Protein AF-0000000065775241 (afdb_homodimer)

Sequence (382 aa):
MEAKKIYAQALTDEAFAPFGSVVQQKDDVKMVSANGGTAKKYLKVSESIQNYEKSSSASTRKGVWNFFSTHPSVHPANDEHAAFQISVLERHPFTTQTFIPMCRSSDEQAYLIAVAPNAPDGMPDWNQTQAFVAKGAQGVTYSAGVWHAPMVTIGKETMLAAFNYENGVAEDDCQVQSTESPIEVFIKISTMEAKKIYAQALTDEAFAPFGSVVQQKDDVKMVSANGGTAKKYLKVSESIQNYEKSSSASTRKGVWNFFSTHPSVHPANDEHAAFQISVLERHPFTTQTFIPMCRSSDEQAYLIAVAPNAPDGMPDWNQTQAFVAKGAQGVTYSAGVWHAPMVTIGKETMLAAFNYENGVAEDDCQVQSTESPIEVFIKIST

InterPro domains:
  IPR007247 Ureidoglycolate lyase [PF04115] (4-185)
  IPR007247 Ureidoglycolate lyase [PTHR21221] (3-187)
  IPR011051 RmlC-like cupin domain superfamily [SSF51182] (5-189)
  IPR024060 Ureidoglycolate lyase domain superfamily [G3DSA:2.60.120.480] (3-189)
  IPR047233 Ureidoglycolate amidohydrolase, cupin domain [cd20298] (64-158)

Radius of gyration: 21.29 Å; Cα contacts (8 Å, |Δi|>4): 1080; chains: 2; bounding box: 50×75×40 Å

GO terms:
  GO:0005634 nucleus (C, HDA)
  GO:0005829 cytosol (C, HDA)

pLDDT: mean 90.74, std 10.19, range [41.16, 98.69]

Structure (mmCIF, N/CA/C/O backbone):
data_AF-0000000065775241-model_v1
#
loop_
_entity.id
_entity.type
_entity.pdbx_description
1 polymer 'Ureidoglycolate lyase'
#
loop_
_atom_site.group_PDB
_atom_site.id
_atom_site.type_symbol
_atom_site.label_atom_id
_atom_site.label_alt_id
_atom_site.label_comp_id
_atom_site.label_asym_id
_atom_site.label_entity_id
_atom_site.label_seq_id
_atom_site.pdbx_PDB_ins_code
_atom_site.Cartn_x
_atom_site.Cartn_y
_atom_site.Cartn_z
_atom_site.occupancy
_atom_site.B_iso_or_equiv
_atom_site.auth_seq_id
_atom_site.auth_comp_id
_atom_site.auth_asym_id
_atom_site.auth_atom_id
_atom_site.pdbx_PDB_model_num
ATOM 1 N N . MET A 1 1 ? 5.539 -38.781 -13.164 1 50.94 1 MET A N 1
ATOM 2 C CA . MET A 1 1 ? 5.098 -37.719 -14.062 1 50.94 1 MET A CA 1
ATOM 3 C C . MET A 1 1 ? 5.965 -36.469 -13.891 1 50.94 1 MET A C 1
ATOM 5 O O . MET A 1 1 ? 6.395 -36.156 -12.773 1 50.94 1 MET A O 1
ATOM 9 N N . GLU A 1 2 ? 6.629 -36.062 -14.914 1 64.25 2 GLU A N 1
ATOM 10 C CA . GLU A 1 2 ? 7.594 -34.969 -14.812 1 64.25 2 GLU A CA 1
ATOM 11 C C . GLU A 1 2 ? 6.934 -33.688 -14.273 1 64.25 2 GLU A C 1
ATOM 13 O O . GLU A 1 2 ? 5.793 -33.406 -14.617 1 64.25 2 GLU A O 1
ATOM 18 N N . ALA A 1 3 ? 7.523 -33.156 -13.234 1 75.62 3 ALA A N 1
ATOM 19 C CA . ALA A 1 3 ? 7.008 -31.922 -12.672 1 75.62 3 ALA A CA 1
ATOM 20 C C . ALA A 1 3 ? 6.832 -30.859 -13.75 1 75.62 3 ALA A C 1
ATOM 22 O O . ALA A 1 3 ? 7.652 -30.75 -14.664 1 75.62 3 ALA A O 1
ATOM 23 N N . LYS A 1 4 ? 5.703 -30.328 -13.789 1 89.38 4 LYS A N 1
ATOM 24 C CA . LYS A 1 4 ? 5.469 -29.203 -14.703 1 89.38 4 LYS A CA 1
ATOM 25 C C . LYS A 1 4 ? 6.414 -28.047 -14.414 1 89.38 4 LYS A C 1
ATOM 27 O O . LYS A 1 4 ? 6.66 -27.719 -13.25 1 89.38 4 LYS A O 1
ATOM 32 N N . LYS A 1 5 ? 7.027 -27.531 -15.516 1 91.56 5 LYS A N 1
ATOM 33 C CA . LYS A 1 5 ? 7.961 -26.422 -15.414 1 91.56 5 LYS A CA 1
ATOM 34 C C . LYS A 1 5 ? 7.383 -25.156 -16.062 1 91.56 5 LYS A C 1
ATOM 36 O O . LYS A 1 5 ? 6.801 -25.219 -17.141 1 91.56 5 LYS A O 1
ATOM 41 N N . ILE A 1 6 ? 7.5 -24.094 -15.297 1 92.06 6 ILE A N 1
ATOM 42 C CA . ILE A 1 6 ? 7.148 -22.812 -15.922 1 92.06 6 ILE A CA 1
ATOM 43 C C . ILE A 1 6 ? 8.266 -21.797 -15.695 1 92.06 6 ILE A C 1
ATOM 45 O O . ILE A 1 6 ? 9.016 -21.906 -14.719 1 92.06 6 ILE A O 1
ATOM 49 N N . TYR A 1 7 ? 8.383 -20.891 -16.672 1 91.62 7 TYR A N 1
ATOM 50 C CA . TYR A 1 7 ? 9.359 -19.812 -16.578 1 91.62 7 TYR A CA 1
ATOM 51 C C . TYR A 1 7 ? 8.68 -18.484 -16.266 1 91.62 7 TYR A C 1
ATOM 53 O O . TYR A 1 7 ? 7.719 -18.094 -16.938 1 91.62 7 TYR A O 1
ATOM 61 N N . ALA A 1 8 ? 9.203 -17.891 -15.219 1 93.31 8 ALA A N 1
ATOM 62 C CA . ALA A 1 8 ? 8.641 -16.609 -14.828 1 93.31 8 ALA A CA 1
ATOM 63 C C . ALA A 1 8 ? 8.891 -15.547 -15.898 1 93.31 8 ALA A C 1
ATOM 65 O O . ALA A 1 8 ? 9.969 -15.516 -16.5 1 93.31 8 ALA A O 1
ATOM 66 N N . GLN A 1 9 ? 7.91 -14.727 -16.125 1 94.56 9 GLN A N 1
ATOM 67 C CA . GLN A 1 9 ? 8.039 -13.617 -17.047 1 94.56 9 GLN A CA 1
ATOM 68 C C . GLN A 1 9 ? 8.094 -12.281 -16.312 1 94.56 9 GLN A C 1
ATOM 70 O O . GLN A 1 9 ? 7.82 -12.219 -15.109 1 94.56 9 GLN A O 1
ATOM 75 N N . ALA A 1 10 ? 8.523 -11.219 -17.062 1 96 10 ALA A N 1
ATOM 76 C CA . ALA A 1 10 ? 8.484 -9.883 -16.484 1 96 10 ALA A CA 1
ATOM 77 C C . ALA A 1 10 ? 7.055 -9.461 -16.156 1 96 10 ALA A C 1
ATOM 79 O O . ALA A 1 10 ? 6.137 -9.727 -16.938 1 96 10 ALA A O 1
ATOM 80 N N . LEU A 1 11 ? 6.891 -8.812 -15.062 1 96.94 11 LEU A N 1
ATOM 81 C CA . LEU A 1 11 ? 5.582 -8.273 -14.711 1 96.94 11 LEU A CA 1
ATOM 82 C C . LEU A 1 11 ? 5.285 -7.012 -15.508 1 96.94 11 LEU A C 1
ATOM 84 O O . LEU A 1 11 ? 5.992 -6.012 -15.383 1 96.94 11 LEU A O 1
ATOM 88 N N . THR A 1 12 ? 4.305 -7.074 -16.359 1 97.19 12 THR A N 1
ATOM 89 C CA . THR A 1 12 ? 3.826 -5.914 -17.094 1 97.19 12 THR A CA 1
ATOM 90 C C . THR A 1 12 ? 2.312 -5.773 -16.969 1 97.19 12 THR A C 1
ATOM 92 O O . THR A 1 12 ? 1.619 -6.746 -16.656 1 97.19 12 THR A O 1
ATOM 95 N N . ASP A 1 13 ? 1.861 -4.562 -17.203 1 96.94 13 ASP A N 1
ATOM 96 C CA . ASP A 1 13 ? 0.42 -4.328 -17.172 1 96.94 13 ASP A CA 1
ATOM 97 C C . ASP A 1 13 ? -0.315 -5.254 -18.141 1 96.94 13 ASP A C 1
ATOM 99 O O . ASP A 1 13 ? -1.327 -5.859 -17.781 1 96.94 13 ASP A O 1
ATOM 103 N N . GLU A 1 14 ? 0.199 -5.375 -19.312 1 96.62 14 GLU A N 1
ATOM 104 C CA . GLU A 1 14 ? -0.458 -6.148 -20.359 1 96.62 14 GLU A CA 1
ATOM 105 C C . GLU A 1 14 ? -0.484 -7.633 -20.016 1 96.62 14 GLU A C 1
ATOM 107 O O . GLU A 1 14 ? -1.524 -8.281 -20.125 1 96.62 14 GLU A O 1
ATOM 112 N N . ALA A 1 15 ? 0.634 -8.156 -19.609 1 96.81 15 ALA A N 1
ATOM 113 C CA . ALA A 1 15 ? 0.749 -9.586 -19.359 1 96.81 15 ALA A CA 1
ATOM 114 C C . ALA A 1 15 ? -0.078 -9.992 -18.141 1 96.81 15 ALA A C 1
ATOM 116 O O . ALA A 1 15 ? -0.595 -11.109 -18.078 1 96.81 15 ALA A O 1
ATOM 117 N N . PHE A 1 16 ? -0.283 -9.086 -17.203 1 97.94 16 PHE A N 1
ATOM 118 C CA . PHE A 1 16 ? -0.908 -9.438 -15.93 1 97.94 16 PHE A CA 1
ATOM 119 C C . PHE A 1 16 ? -2.387 -9.062 -15.938 1 97.94 16 PHE A C 1
ATOM 121 O O . PHE A 1 16 ? -3.123 -9.422 -15.016 1 97.94 16 PHE A O 1
ATOM 128 N N . ALA A 1 17 ? -2.891 -8.445 -16.922 1 96.62 17 ALA A N 1
ATOM 129 C CA . ALA A 1 17 ? -4.234 -7.883 -17.031 1 96.62 17 ALA A CA 1
ATOM 130 C C . ALA A 1 17 ? -5.297 -8.945 -16.766 1 96.62 17 ALA A C 1
ATOM 132 O O . ALA A 1 17 ? -6.32 -8.664 -16.141 1 96.62 17 ALA A O 1
ATOM 133 N N . PRO A 1 18 ? -5.121 -10.195 -17.203 1 96.56 18 PRO A N 1
ATOM 134 C CA . PRO A 1 18 ? -6.156 -11.195 -16.953 1 96.56 18 PRO A CA 1
ATOM 135 C C . PRO A 1 18 ? -6.297 -11.547 -15.477 1 96.56 18 PRO A C 1
ATOM 137 O O . PRO A 1 18 ? -7.301 -12.133 -15.062 1 96.56 18 PRO A O 1
ATOM 140 N N . PHE A 1 19 ? -5.32 -11.203 -14.688 1 98.06 19 PHE A N 1
ATOM 141 C CA . PHE A 1 19 ? -5.273 -11.68 -13.312 1 98.06 19 PHE A CA 1
ATOM 142 C C . PHE A 1 19 ? -5.43 -10.531 -12.328 1 98.06 19 PHE A C 1
ATOM 144 O O . PHE A 1 19 ? -5.691 -10.75 -11.148 1 98.06 19 PHE A O 1
ATOM 151 N N . GLY A 1 20 ? -5.258 -9.352 -12.797 1 97.5 20 GLY A N 1
ATOM 152 C CA . GLY A 1 20 ? -5.273 -8.172 -11.938 1 97.5 20 GLY A CA 1
ATOM 153 C C . GLY A 1 20 ? -4.602 -6.969 -12.57 1 97.5 20 GLY A C 1
ATOM 154 O O . GLY A 1 20 ? -4.676 -6.777 -13.781 1 97.5 20 GLY A O 1
ATOM 155 N N . SER A 1 21 ? -4.09 -6.125 -11.742 1 97.69 21 SER A N 1
ATOM 156 C CA . SER A 1 21 ? -3.428 -4.906 -12.188 1 97.69 21 SER A CA 1
ATOM 157 C C . SER A 1 21 ? -2.127 -4.672 -11.43 1 97.69 21 SER A C 1
ATOM 159 O O . SER A 1 21 ? -1.907 -5.258 -10.367 1 97.69 21 SER A O 1
ATOM 161 N N . VAL A 1 22 ? -1.289 -3.9 -12.078 1 98.38 22 VAL A N 1
ATOM 162 C CA . VAL A 1 22 ? -0.005 -3.551 -11.484 1 98.38 22 VAL A CA 1
ATOM 163 C C . VAL A 1 22 ? -0.064 -2.129 -10.922 1 98.38 22 VAL A C 1
ATOM 165 O O . VAL A 1 22 ? -0.581 -1.221 -11.578 1 98.38 22 VAL A O 1
ATOM 168 N N . VAL A 1 23 ? 0.349 -1.951 -9.672 1 98.12 23 VAL A N 1
ATOM 169 C CA . VAL A 1 23 ? 0.447 -0.632 -9.055 1 98.12 23 VAL A CA 1
ATOM 170 C C . VAL A 1 23 ? 1.815 -0.023 -9.352 1 98.12 23 VAL A C 1
ATOM 172 O O . VAL A 1 23 ? 2.783 -0.273 -8.633 1 98.12 23 VAL A O 1
ATOM 175 N N . GLN A 1 24 ? 1.855 0.777 -10.344 1 97.88 24 GLN A N 1
ATOM 176 C CA . GLN A 1 24 ? 3.084 1.392 -10.836 1 97.88 24 GLN A CA 1
ATOM 177 C C . GLN A 1 24 ? 2.781 2.598 -11.719 1 97.88 24 GLN A C 1
ATOM 179 O O . GLN A 1 24 ? 1.616 2.906 -11.977 1 97.88 24 GLN A O 1
ATOM 184 N N . GLN A 1 25 ? 3.877 3.283 -12.031 1 95.38 25 GLN A N 1
ATOM 185 C CA . GLN A 1 25 ? 3.74 4.293 -13.07 1 95.38 25 GLN A CA 1
ATOM 186 C C . GLN A 1 25 ? 3.184 3.688 -14.359 1 95.38 25 GLN A C 1
ATOM 188 O O . GLN A 1 25 ? 3.592 2.598 -14.766 1 95.38 25 GLN A O 1
ATOM 193 N N . LYS A 1 26 ? 2.168 4.383 -14.906 1 93.88 26 LYS A N 1
ATOM 194 C CA . LYS A 1 26 ? 1.538 3.895 -16.125 1 93.88 26 LYS A CA 1
ATOM 195 C C . LYS A 1 26 ? 1.436 5 -17.172 1 93.88 26 LYS A C 1
ATOM 197 O O . LYS A 1 26 ? 1.149 6.152 -16.844 1 93.88 26 LYS A O 1
ATOM 202 N N . ASP A 1 27 ? 1.574 4.586 -18.406 1 90.19 27 ASP A N 1
ATOM 203 C CA . ASP A 1 27 ? 1.526 5.559 -19.484 1 90.19 27 ASP A CA 1
ATOM 204 C C . ASP A 1 27 ? 0.092 5.777 -19.969 1 90.19 27 ASP A C 1
ATOM 206 O O . ASP A 1 27 ? -0.204 6.781 -20.625 1 90.19 27 ASP A O 1
ATOM 210 N N . ASP A 1 28 ? -0.783 4.922 -19.609 1 90.75 28 ASP A N 1
ATOM 211 C CA . ASP A 1 28 ? -2.127 4.969 -20.188 1 90.75 28 ASP A CA 1
ATOM 212 C C . ASP A 1 28 ? -3.127 5.547 -19.188 1 90.75 28 ASP A C 1
ATOM 214 O O . ASP A 1 28 ? -4.34 5.43 -19.375 1 90.75 28 ASP A O 1
ATOM 218 N N . VAL A 1 29 ? -2.625 6.047 -18.125 1 92.31 29 VAL A N 1
ATOM 219 C CA . VAL A 1 29 ? -3.514 6.676 -17.156 1 92.31 29 VAL A CA 1
ATOM 220 C C . VAL A 1 29 ? -3.262 8.18 -17.125 1 92.31 29 VAL A C 1
ATOM 222 O O . VAL A 1 29 ? -2.254 8.664 -17.641 1 92.31 29 VAL A O 1
ATOM 225 N N . LYS A 1 30 ? -4.266 8.953 -16.562 1 93.25 30 LYS A N 1
ATOM 226 C CA . LYS A 1 30 ? -4.059 10.383 -16.359 1 93.25 30 LYS A CA 1
ATOM 227 C C . LYS A 1 30 ? -2.939 10.641 -15.352 1 93.25 30 LYS A C 1
ATOM 229 O O . LYS A 1 30 ? -2.879 9.992 -14.305 1 93.25 30 LYS A O 1
ATOM 234 N N . MET A 1 31 ? -1.975 11.43 -15.719 1 94.25 31 MET A N 1
ATOM 235 C CA . MET A 1 31 ? -0.892 11.883 -14.852 1 94.25 31 MET A CA 1
ATOM 236 C C . MET A 1 31 ? -1.017 13.375 -14.562 1 94.25 31 MET A C 1
ATOM 238 O O . MET A 1 31 ? -1.264 14.172 -15.469 1 94.25 31 MET A O 1
ATOM 242 N N . VAL A 1 32 ? -0.948 13.789 -13.289 1 93.06 32 VAL A N 1
ATOM 243 C CA . VAL A 1 32 ? -0.999 15.195 -12.914 1 93.06 32 VAL A CA 1
ATOM 244 C C . VAL A 1 32 ? 0.24 15.555 -12.094 1 93.06 32 VAL A C 1
ATOM 246 O O . VAL A 1 32 ? 0.707 14.758 -11.281 1 93.06 32 VAL A O 1
ATOM 249 N N . SER A 1 33 ? 0.688 16.75 -12.359 1 93 33 SER A N 1
ATOM 250 C CA . SER A 1 33 ? 1.766 17.266 -11.516 1 93 33 SER A CA 1
ATOM 251 C C . SER A 1 33 ? 1.262 17.594 -10.117 1 93 33 SER A C 1
ATOM 253 O O . SER A 1 33 ? 0.176 18.156 -9.961 1 93 33 SER A O 1
ATOM 255 N N . ALA A 1 34 ? 2.035 17.172 -9.086 1 88.25 34 ALA A N 1
ATOM 256 C CA . ALA A 1 34 ? 1.648 17.406 -7.695 1 88.25 34 ALA A CA 1
ATOM 257 C C . ALA A 1 34 ? 2.812 17.984 -6.891 1 88.25 34 ALA A C 1
ATOM 259 O O . ALA A 1 34 ? 3.949 18.016 -7.367 1 88.25 34 ALA A O 1
ATOM 260 N N . ASN A 1 35 ? 2.475 18.453 -5.695 1 85.5 35 ASN A N 1
ATOM 261 C CA . ASN A 1 35 ? 3.455 18.906 -4.719 1 85.5 35 ASN A CA 1
ATOM 262 C C . ASN A 1 35 ? 4.359 19.984 -5.297 1 85.5 35 ASN A C 1
ATOM 264 O O . ASN A 1 35 ? 5.586 19.891 -5.219 1 85.5 35 ASN A O 1
ATOM 268 N N . GLY A 1 36 ? 3.756 20.984 -5.82 1 80.81 36 GLY A N 1
ATOM 269 C CA . GLY A 1 36 ? 4.523 22.109 -6.363 1 80.81 36 GLY A CA 1
ATOM 270 C C . GLY A 1 36 ? 5.461 21.688 -7.48 1 80.81 36 GLY A C 1
ATOM 271 O O . GLY A 1 36 ? 6.543 22.266 -7.633 1 80.81 36 GLY A O 1
ATOM 272 N N . GLY A 1 37 ? 5.168 20.594 -8.133 1 86.12 37 GLY A N 1
ATOM 273 C CA . GLY A 1 37 ? 5.961 20.172 -9.273 1 86.12 37 GLY A CA 1
ATOM 274 C C . GLY A 1 37 ? 6.984 19.109 -8.922 1 86.12 37 GLY A C 1
ATOM 275 O O . GLY A 1 37 ? 7.684 18.594 -9.797 1 86.12 37 GLY A O 1
ATOM 276 N N . THR A 1 38 ? 7.078 18.719 -7.668 1 87.88 38 THR A N 1
ATOM 277 C CA . THR A 1 38 ? 8.109 17.766 -7.281 1 87.88 38 THR A CA 1
ATOM 278 C C . THR A 1 38 ? 7.57 16.328 -7.348 1 87.88 38 THR A C 1
ATOM 280 O O . THR A 1 38 ? 8.305 15.375 -7.098 1 87.88 38 THR A O 1
ATOM 283 N N . ALA A 1 39 ? 6.359 16.203 -7.719 1 91.44 39 ALA A N 1
ATOM 284 C CA . ALA A 1 39 ? 5.805 14.859 -7.801 1 91.44 39 ALA A CA 1
ATOM 285 C C . ALA A 1 39 ? 4.891 14.719 -9.016 1 91.44 39 ALA A C 1
ATOM 287 O O . ALA A 1 39 ? 4.23 15.672 -9.422 1 91.44 39 ALA A O 1
ATOM 288 N N . LYS A 1 40 ? 4.984 13.555 -9.664 1 94.31 40 LYS A N 1
ATOM 289 C CA . LYS A 1 40 ? 3.996 13.109 -10.633 1 94.31 40 LYS A CA 1
ATOM 290 C C . LYS A 1 40 ? 3.027 12.102 -10.016 1 94.31 40 LYS A C 1
ATOM 292 O O . LYS A 1 40 ? 3.451 11.117 -9.406 1 94.31 40 LYS A O 1
ATOM 297 N N . LYS A 1 41 ? 1.78 12.492 -10.102 1 95.19 41 LYS A N 1
ATOM 298 C CA . LYS A 1 41 ? 0.728 11.617 -9.602 1 95.19 41 LYS A CA 1
ATOM 299 C C . LYS A 1 41 ? 0.019 10.898 -10.75 1 95.19 41 LYS A C 1
ATOM 301 O O . LYS A 1 41 ? -0.562 11.539 -11.625 1 95.19 41 LYS A O 1
ATOM 306 N N . TYR A 1 42 ? 0.095 9.578 -10.789 1 94.94 42 TYR A N 1
ATOM 307 C CA . TYR A 1 42 ? -0.647 8.742 -11.719 1 94.94 42 TYR A CA 1
ATOM 308 C C . TYR A 1 42 ? -1.955 8.266 -11.102 1 94.94 42 TYR A C 1
ATOM 310 O O . TYR A 1 42 ? -1.948 7.535 -10.102 1 94.94 42 TYR A O 1
ATOM 318 N N . LEU A 1 43 ? -3.029 8.711 -11.719 1 94.62 43 LEU A N 1
ATOM 319 C CA . LEU A 1 43 ? -4.336 8.539 -11.094 1 94.62 43 LEU A CA 1
ATOM 320 C C . LEU A 1 43 ? -4.895 7.148 -11.383 1 94.62 43 LEU A C 1
ATOM 322 O O . LEU A 1 43 ? -4.848 6.68 -12.523 1 94.62 43 LEU A O 1
ATOM 326 N N . LYS A 1 44 ? -5.473 6.535 -10.336 1 93.31 44 LYS A N 1
ATOM 327 C CA . LYS A 1 44 ? -6.27 5.316 -10.438 1 93.31 44 LYS A CA 1
ATOM 328 C C . LYS A 1 44 ? -5.527 4.238 -11.227 1 93.31 44 LYS A C 1
ATOM 330 O O . LYS A 1 44 ? -6.07 3.668 -12.172 1 93.31 44 LYS A O 1
ATOM 335 N N . VAL A 1 45 ? -4.305 3.928 -10.805 1 94.81 45 VAL A N 1
ATOM 336 C CA . VAL A 1 45 ? -3.484 2.939 -11.492 1 94.81 45 VAL A CA 1
ATOM 337 C C . VAL A 1 45 ? -4 1.535 -11.195 1 94.81 45 VAL A C 1
ATOM 339 O O . VAL A 1 45 ? -3.631 0.571 -11.867 1 94.81 45 VAL A O 1
ATOM 342 N N . SER A 1 46 ? -4.754 1.36 -10.203 1 93.62 46 SER A N 1
ATOM 343 C CA . SER A 1 46 ? -5.391 0.126 -9.75 1 93.62 46 SER A CA 1
ATOM 344 C C . SER A 1 46 ? -6.625 0.418 -8.906 1 93.62 46 SER A C 1
ATOM 346 O O . SER A 1 46 ? -6.812 1.545 -8.445 1 93.62 46 SER A O 1
ATOM 348 N N . GLU A 1 47 ? -7.543 -0.538 -8.781 1 91.25 47 GLU A N 1
ATOM 349 C CA . GLU A 1 47 ? -8.758 -0.39 -7.98 1 91.25 47 GLU A CA 1
ATOM 350 C C . GLU A 1 47 ? -8.891 -1.523 -6.969 1 91.25 47 GLU A C 1
ATOM 352 O O . GLU A 1 47 ? -8.375 -2.621 -7.184 1 91.25 47 GLU A O 1
ATOM 357 N N . SER A 1 48 ? -9.445 -1.21 -5.824 1 92.5 48 SER A N 1
ATOM 358 C CA . SER A 1 48 ? -9.836 -2.211 -4.836 1 92.5 48 SER A CA 1
ATOM 359 C C . SER A 1 48 ? -11.352 -2.424 -4.836 1 92.5 48 SER A C 1
ATOM 361 O O . SER A 1 48 ? -12.117 -1.466 -4.715 1 92.5 48 SER A O 1
ATOM 363 N N . ILE A 1 49 ? -11.742 -3.695 -4.945 1 84.94 49 ILE A N 1
ATOM 364 C CA . ILE A 1 49 ? -13.156 -4.039 -5.078 1 84.94 49 ILE A CA 1
ATOM 365 C C . ILE A 1 49 ? -13.516 -5.129 -4.07 1 84.94 49 ILE A C 1
ATOM 367 O O . ILE A 1 49 ? -12.68 -5.965 -3.727 1 84.94 49 ILE A O 1
ATOM 371 N N . GLN A 1 50 ? -14.711 -5.039 -3.498 1 84 50 GLN A N 1
ATOM 372 C CA . GLN A 1 50 ? -15.266 -6.145 -2.729 1 84 50 GLN A CA 1
ATOM 373 C C . GLN A 1 50 ? -16.688 -6.465 -3.176 1 84 50 GLN A C 1
ATOM 375 O O . GLN A 1 50 ? -17.438 -5.566 -3.564 1 84 50 GLN A O 1
ATOM 380 N N . ASN A 1 51 ? -16.938 -7.785 -3.221 1 84.31 51 ASN A N 1
ATOM 381 C CA . ASN A 1 51 ? -18.234 -8.297 -3.664 1 84.31 51 ASN A CA 1
ATOM 382 C C . ASN A 1 51 ? -18.891 -9.156 -2.59 1 84.31 51 ASN A C 1
ATOM 384 O O . ASN A 1 51 ? -19.516 -10.164 -2.898 1 84.31 51 ASN A O 1
ATOM 388 N N . TYR A 1 52 ? -18.719 -8.82 -1.356 1 85.25 52 TYR A N 1
ATOM 389 C CA . TYR A 1 52 ? -19.203 -9.656 -0.262 1 85.25 52 TYR A CA 1
ATOM 390 C C . TYR A 1 52 ? -20.719 -9.75 -0.273 1 85.25 52 TYR A C 1
ATOM 392 O O . TYR A 1 52 ? -21.297 -10.625 0.383 1 85.25 52 TYR A O 1
ATOM 400 N N . GLU A 1 53 ? -21.375 -8.766 -0.87 1 78.56 53 GLU A N 1
ATOM 401 C CA . GLU A 1 53 ? -22.828 -8.891 -1.023 1 78.56 53 GLU A CA 1
ATOM 402 C C . GLU A 1 53 ? -23.203 -10.195 -1.722 1 78.56 53 GLU A C 1
ATOM 404 O O . GLU A 1 53 ? -24.328 -10.672 -1.605 1 78.56 53 GLU A O 1
ATOM 409 N N . LYS A 1 54 ? -22.328 -10.766 -2.475 1 79.69 54 LYS A N 1
ATOM 410 C CA . LYS A 1 54 ? -22.562 -12.023 -3.178 1 79.69 54 LYS A CA 1
ATOM 411 C C . LYS A 1 54 ? -22.344 -13.219 -2.258 1 79.69 54 LYS A C 1
ATOM 413 O O . LYS A 1 54 ? -22.609 -14.359 -2.643 1 79.69 54 LYS A O 1
ATOM 418 N N . SER A 1 55 ? -21.75 -12.898 -1.097 1 78 55 SER A N 1
ATOM 419 C CA . SER A 1 55 ? -21.547 -13.969 -0.125 1 78 55 SER A CA 1
ATOM 420 C C . SER A 1 55 ? -22.844 -14.289 0.624 1 78 55 SER A C 1
ATOM 422 O O . SER A 1 55 ? -23.75 -13.461 0.678 1 78 55 SER A O 1
ATOM 424 N N . SER A 1 56 ? -22.984 -15.484 1.078 1 74.38 56 SER A N 1
ATOM 425 C CA . SER A 1 56 ? -24.156 -15.891 1.847 1 74.38 56 SER A CA 1
ATOM 426 C C . SER A 1 56 ? -24.094 -15.367 3.277 1 74.38 56 SER A C 1
ATOM 428 O O . SER A 1 56 ? -25.047 -15.508 4.039 1 74.38 56 SER A O 1
ATOM 430 N N . SER A 1 57 ? -22.984 -14.664 3.553 1 71.56 57 SER A N 1
ATOM 431 C CA . SER A 1 57 ? -22.766 -14.219 4.926 1 71.56 57 SER A CA 1
ATOM 432 C C . SER A 1 57 ? -23.062 -12.727 5.074 1 71.56 57 SER A C 1
ATOM 434 O O . SER A 1 57 ? -22.812 -11.945 4.156 1 71.56 57 SER A O 1
ATOM 436 N N . ALA A 1 58 ? -23.906 -12.359 6.016 1 61.62 58 ALA A N 1
ATOM 437 C CA . ALA A 1 58 ? -24.078 -10.953 6.363 1 61.62 58 ALA A CA 1
ATOM 438 C C . ALA A 1 58 ? -22.969 -10.469 7.289 1 61.62 58 ALA A C 1
ATOM 440 O O . ALA A 1 58 ? -22.781 -11.008 8.383 1 61.62 58 ALA A O 1
ATOM 441 N N . SER A 1 59 ? -21.984 -9.812 6.719 1 67 59 SER A N 1
ATOM 442 C CA . SER A 1 59 ? -20.953 -9.406 7.66 1 67 59 SER A CA 1
ATOM 443 C C . SER A 1 59 ? -20.359 -8.047 7.297 1 67 59 SER A C 1
ATOM 445 O O . SER A 1 59 ? -20.516 -7.586 6.164 1 67 59 SER A O 1
ATOM 447 N N . THR A 1 60 ? -20.062 -7.379 8.32 1 69.31 60 THR A N 1
ATOM 448 C CA . THR A 1 60 ? -19.328 -6.125 8.172 1 69.31 60 THR A CA 1
ATOM 449 C C . THR A 1 60 ? -18.078 -6.328 7.328 1 69.31 60 THR A C 1
ATOM 451 O O . THR A 1 60 ? -17.375 -7.332 7.48 1 69.31 60 THR A O 1
ATOM 454 N N . ARG A 1 61 ? -17.906 -5.5 6.324 1 82.44 61 ARG A N 1
ATOM 455 C CA . ARG A 1 61 ? -16.75 -5.516 5.422 1 82.44 61 ARG A CA 1
ATOM 456 C C . ARG A 1 61 ? -15.781 -4.391 5.758 1 82.44 61 ARG A C 1
ATOM 458 O O . ARG A 1 61 ? -16.172 -3.227 5.836 1 82.44 61 ARG A O 1
ATOM 465 N N . LYS A 1 62 ? -14.609 -4.832 6.168 1 88.75 62 LYS A N 1
ATOM 466 C CA . LYS A 1 62 ? -13.594 -3.85 6.551 1 88.75 62 LYS A CA 1
ATOM 467 C C . LYS A 1 62 ? -12.391 -3.908 5.621 1 88.75 62 LYS A C 1
ATOM 469 O O . LYS A 1 62 ? -11.953 -4.992 5.227 1 88.75 62 LYS A O 1
ATOM 474 N N . GLY A 1 63 ? -11.977 -2.729 5.098 1 94.12 63 GLY A N 1
ATOM 475 C CA . GLY A 1 63 ? -10.664 -2.658 4.473 1 94.12 63 GLY A CA 1
ATOM 476 C C . GLY A 1 63 ? -9.523 -2.779 5.461 1 94.12 63 GLY A C 1
ATOM 477 O O . GLY A 1 63 ? -9.445 -2.016 6.426 1 94.12 63 GLY A O 1
ATOM 478 N N . VAL A 1 64 ? -8.609 -3.723 5.215 1 94.25 64 VAL A N 1
ATOM 479 C CA . VAL A 1 64 ? -7.594 -4.047 6.203 1 94.25 64 VAL A CA 1
ATOM 480 C C . VAL A 1 64 ? -6.211 -4.016 5.551 1 94.25 64 VAL A C 1
ATOM 482 O O . VAL A 1 64 ? -6.043 -4.473 4.418 1 94.25 64 VAL A O 1
ATOM 485 N N . TRP A 1 65 ? -5.262 -3.471 6.367 1 97.12 65 TRP A N 1
ATOM 486 C CA . TRP A 1 65 ? -3.846 -3.562 6.023 1 97.12 65 TRP A CA 1
ATOM 487 C C . TRP A 1 65 ? -3.146 -4.617 6.871 1 97.12 65 TRP A C 1
ATOM 489 O O . TRP A 1 65 ? -3.207 -4.574 8.102 1 97.12 65 TRP A O 1
ATOM 499 N N . ASN A 1 66 ? -2.543 -5.535 6.285 1 96.69 66 ASN A N 1
ATOM 500 C CA . ASN A 1 66 ? -1.596 -6.457 6.902 1 96.69 66 ASN A CA 1
ATOM 501 C C . ASN A 1 66 ? -0.164 -6.168 6.461 1 96.69 66 ASN A C 1
ATOM 503 O O . ASN A 1 66 ? 0.055 -5.5 5.449 1 96.69 66 ASN A O 1
ATOM 507 N N . PHE A 1 67 ? 0.696 -6.582 7.277 1 97.31 67 PHE A N 1
ATOM 508 C CA . PHE A 1 67 ? 2.105 -6.316 7.008 1 97.31 67 PHE A CA 1
ATOM 509 C C . PHE A 1 67 ? 2.92 -7.602 7.07 1 97.31 67 PHE A C 1
ATOM 511 O O . PHE A 1 67 ? 2.785 -8.383 8.008 1 97.31 67 PHE A O 1
ATOM 518 N N . PHE A 1 68 ? 3.77 -7.852 6.051 1 96 68 PHE A N 1
ATOM 519 C CA . PHE A 1 68 ? 4.586 -9.055 5.973 1 96 68 PHE A CA 1
ATOM 520 C C . PHE A 1 68 ? 6.07 -8.711 6.074 1 96 68 PHE A C 1
ATOM 522 O O . PHE A 1 68 ? 6.562 -7.855 5.34 1 96 68 PHE A O 1
ATOM 529 N N . SER A 1 69 ? 6.738 -9.297 6.953 1 94.69 69 SER A N 1
ATOM 530 C CA . SER A 1 69 ? 8.195 -9.375 6.949 1 94.69 69 SER A CA 1
ATOM 531 C C . SER A 1 69 ? 8.68 -10.719 6.41 1 94.69 69 SER A C 1
ATOM 533 O O . SER A 1 69 ? 8.461 -11.758 7.035 1 94.69 69 SER A O 1
ATOM 535 N N . THR A 1 70 ? 9.352 -10.664 5.242 1 92.94 70 THR A N 1
ATOM 536 C CA . THR A 1 70 ? 9.602 -11.906 4.531 1 92.94 70 THR A CA 1
ATOM 537 C C . THR A 1 70 ? 11.102 -12.148 4.363 1 92.94 70 THR A C 1
ATOM 539 O O . THR A 1 70 ? 11.836 -11.242 3.969 1 92.94 70 THR A O 1
ATOM 542 N N . HIS A 1 71 ? 11.531 -13.289 4.68 1 91.5 71 HIS A N 1
ATOM 543 C CA . HIS A 1 71 ? 12.852 -13.773 4.293 1 91.5 71 HIS A CA 1
ATOM 544 C C . HIS A 1 71 ? 12.82 -14.438 2.922 1 91.5 71 HIS A C 1
ATOM 546 O O . HIS A 1 71 ? 11.875 -15.156 2.6 1 91.5 71 HIS A O 1
ATOM 552 N N . PRO A 1 72 ? 13.883 -14.102 2.154 1 87.81 72 PRO A N 1
ATOM 553 C CA . PRO A 1 72 ? 13.844 -14.648 0.795 1 87.81 72 PRO A CA 1
ATOM 554 C C . PRO A 1 72 ? 13.805 -16.172 0.77 1 87.81 72 PRO A C 1
ATOM 556 O O . PRO A 1 72 ? 14.492 -16.828 1.56 1 87.81 72 PRO A O 1
ATOM 559 N N . SER A 1 73 ? 12.938 -16.609 0.014 1 77.38 73 SER A N 1
ATOM 560 C CA . SER A 1 73 ? 12.883 -18.062 -0.192 1 77.38 73 SER A CA 1
ATOM 561 C C . SER A 1 73 ? 13.469 -18.438 -1.545 1 77.38 73 SER A C 1
ATOM 563 O O . SER A 1 73 ? 13.594 -19.625 -1.855 1 77.38 73 SER A O 1
ATOM 565 N N . VAL A 1 74 ? 13.703 -17.453 -2.283 1 79.25 74 VAL A N 1
ATOM 566 C CA . VAL A 1 74 ? 14.203 -17.688 -3.633 1 79.25 74 VAL A CA 1
ATOM 567 C C . VAL A 1 74 ? 15.539 -16.969 -3.82 1 79.25 74 VAL A C 1
ATOM 569 O O . VAL A 1 74 ? 15.711 -15.836 -3.367 1 79.25 74 VAL A O 1
ATOM 572 N N . HIS A 1 75 ? 16.5 -17.75 -4.125 1 71.12 75 HIS A N 1
ATOM 573 C CA . HIS A 1 75 ? 17.75 -17.141 -4.547 1 71.12 75 HIS A CA 1
ATOM 574 C C . HIS A 1 75 ? 17.766 -16.891 -6.047 1 71.12 75 HIS A C 1
ATOM 576 O O . HIS A 1 75 ? 17.047 -17.547 -6.801 1 71.12 75 HIS A O 1
ATOM 582 N N . PRO A 1 76 ? 18.297 -15.719 -6.43 1 60.84 76 PRO A N 1
ATOM 583 C CA . PRO A 1 76 ? 18.391 -15.523 -7.879 1 60.84 76 PRO A CA 1
ATOM 584 C C . PRO A 1 76 ? 18.828 -16.797 -8.617 1 60.84 76 PRO A C 1
ATOM 586 O O . PRO A 1 76 ? 19.859 -17.391 -8.281 1 60.84 76 PRO A O 1
ATOM 589 N N . ALA A 1 77 ? 17.75 -17.531 -8.641 1 57 77 ALA A N 1
ATOM 590 C CA . ALA A 1 77 ? 18.078 -18.859 -9.148 1 57 77 ALA A CA 1
ATOM 591 C C . ALA A 1 77 ? 18.609 -18.797 -10.57 1 57 77 ALA A C 1
ATOM 593 O O . ALA A 1 77 ? 18.359 -17.828 -11.297 1 57 77 ALA A O 1
ATOM 594 N N . ASN A 1 78 ? 19.641 -19.578 -10.922 1 60.66 78 ASN A N 1
ATOM 595 C CA . ASN A 1 78 ? 20.109 -19.859 -12.281 1 60.66 78 ASN A CA 1
ATOM 596 C C . ASN A 1 78 ? 19.219 -20.875 -12.984 1 60.66 78 ASN A C 1
ATOM 598 O O . ASN A 1 78 ? 18.281 -21.391 -12.383 1 60.66 78 ASN A O 1
ATOM 602 N N . ASP A 1 79 ? 19.094 -20.797 -14.375 1 65 79 ASP A N 1
ATOM 603 C CA . ASP A 1 79 ? 18.266 -21.609 -15.266 1 65 79 ASP A CA 1
ATOM 604 C C . ASP A 1 79 ? 18.406 -23.094 -14.938 1 65 79 ASP A C 1
ATOM 606 O O . ASP A 1 79 ? 17.688 -23.922 -15.492 1 65 79 ASP A O 1
ATOM 610 N N . GLU A 1 80 ? 19.203 -23.406 -13.992 1 71.88 80 GLU A N 1
ATOM 611 C CA . GLU A 1 80 ? 19.453 -24.828 -13.789 1 71.88 80 GLU A CA 1
ATOM 612 C C . GLU A 1 80 ? 18.609 -25.391 -12.656 1 71.88 80 GLU A C 1
ATOM 614 O O . GLU A 1 80 ? 18.266 -26.578 -12.648 1 71.88 80 GLU A O 1
ATOM 619 N N . HIS A 1 81 ? 18.25 -24.5 -11.781 1 80.12 81 HIS A N 1
ATOM 620 C CA . HIS A 1 81 ? 17.453 -24.953 -10.648 1 80.12 81 HIS A CA 1
ATOM 621 C C . HIS A 1 81 ? 16.172 -24.141 -10.5 1 80.12 81 HIS A C 1
ATOM 623 O O . HIS A 1 81 ? 16.188 -22.938 -10.758 1 80.12 81 HIS A O 1
ATOM 629 N N . ALA A 1 82 ? 15.164 -24.922 -10.102 1 85.88 82 ALA A N 1
ATOM 630 C CA . ALA A 1 82 ? 13.906 -24.234 -9.867 1 85.88 82 ALA A CA 1
ATOM 631 C C . ALA A 1 82 ? 14.039 -23.188 -8.75 1 85.88 82 ALA A C 1
ATOM 633 O O . ALA A 1 82 ? 14.695 -23.453 -7.738 1 85.88 82 ALA A O 1
ATOM 634 N N . ALA A 1 83 ? 13.555 -22.062 -8.992 1 83.25 83 ALA A N 1
ATOM 635 C CA . ALA A 1 83 ? 13.562 -21 -7.992 1 83.25 83 ALA A CA 1
ATOM 636 C C . ALA A 1 83 ? 12.602 -21.312 -6.848 1 83.25 83 ALA A C 1
ATOM 638 O O . ALA A 1 83 ? 12.883 -20.984 -5.691 1 83.25 83 ALA A O 1
ATOM 639 N N . PHE A 1 84 ? 11.484 -21.906 -7.242 1 84.81 84 PHE A N 1
ATOM 640 C CA . PHE A 1 84 ? 10.469 -22.219 -6.242 1 84.81 84 PHE A CA 1
ATOM 641 C C . PHE A 1 84 ? 9.477 -23.25 -6.777 1 84.81 84 PHE A C 1
ATOM 643 O O . PHE A 1 84 ? 9.43 -23.5 -7.98 1 84.81 84 PHE A O 1
ATOM 650 N N . GLN A 1 85 ? 8.766 -23.859 -5.836 1 89.5 85 GLN A N 1
ATOM 651 C CA . GLN A 1 85 ? 7.719 -24.797 -6.199 1 89.5 85 GLN A CA 1
ATOM 652 C C . GLN A 1 85 ? 6.352 -24.312 -5.723 1 89.5 85 GLN A C 1
ATOM 654 O O . GLN A 1 85 ? 6.211 -23.859 -4.59 1 89.5 85 GLN A O 1
ATOM 659 N N . ILE A 1 86 ? 5.445 -24.391 -6.613 1 92.69 86 ILE A N 1
ATOM 660 C CA . ILE A 1 86 ? 4.066 -24.047 -6.277 1 92.69 86 ILE A CA 1
ATOM 661 C C . ILE A 1 86 ? 3.285 -25.328 -5.961 1 92.69 86 ILE A C 1
ATOM 663 O O . ILE A 1 86 ? 3.09 -26.172 -6.836 1 92.69 86 ILE A O 1
ATOM 667 N N . SER A 1 87 ? 2.908 -25.484 -4.746 1 93.88 87 SER A N 1
ATOM 668 C CA . SER A 1 87 ? 2.09 -26.641 -4.371 1 93.88 87 SER A CA 1
ATOM 669 C C . SER A 1 87 ? 0.771 -26.203 -3.748 1 93.88 87 SER A C 1
ATOM 671 O O . SER A 1 87 ? -0.115 -27.016 -3.508 1 93.88 87 SER A O 1
ATOM 673 N N . VAL A 1 88 ? 0.663 -24.938 -3.459 1 95.88 88 VAL A N 1
ATOM 674 C CA . VAL A 1 88 ? -0.532 -24.375 -2.844 1 95.88 88 VAL A CA 1
ATOM 675 C C . VAL A 1 88 ? -0.916 -23.078 -3.555 1 95.88 88 VAL A C 1
ATOM 677 O O . VAL A 1 88 ? -0.051 -22.266 -3.883 1 95.88 88 VAL A O 1
ATOM 680 N N . LEU A 1 89 ? -2.176 -22.922 -3.842 1 97.38 89 LEU A N 1
ATOM 681 C CA . LEU A 1 89 ? -2.756 -21.672 -4.309 1 97.38 89 LEU A CA 1
ATOM 682 C C . LEU A 1 89 ? -3.91 -21.234 -3.412 1 97.38 89 LEU A C 1
ATOM 684 O O . LEU A 1 89 ? -4.602 -22.078 -2.832 1 97.38 89 LEU A O 1
ATOM 688 N N . GLU A 1 90 ? -4.035 -19.969 -3.299 1 98.06 90 GLU A N 1
ATOM 689 C CA . GLU A 1 90 ? -5.164 -19.391 -2.572 1 98.06 90 GLU A CA 1
ATOM 690 C C . GLU A 1 90 ? -5.887 -18.344 -3.416 1 98.06 90 GLU A C 1
ATOM 692 O O . GLU A 1 90 ? -5.359 -17.891 -4.43 1 98.06 90 GLU A O 1
ATOM 697 N N . ARG A 1 91 ? -7.133 -18.031 -3.033 1 97.69 91 ARG A N 1
ATOM 698 C CA . ARG A 1 91 ? -7.863 -16.922 -3.648 1 97.69 91 ARG A CA 1
ATOM 699 C C . ARG A 1 91 ? -8.789 -16.25 -2.641 1 97.69 91 ARG A C 1
ATOM 701 O O . ARG A 1 91 ? -9.156 -16.844 -1.63 1 97.69 91 ARG A O 1
ATOM 708 N N . HIS A 1 92 ? -8.984 -15.031 -2.842 1 96.5 92 HIS A N 1
ATOM 709 C CA . HIS A 1 92 ? -10.031 -14.258 -2.178 1 96.5 92 HIS A CA 1
ATOM 710 C C . HIS A 1 92 ? -11.234 -14.062 -3.09 1 96.5 92 HIS A C 1
ATOM 712 O O . HIS A 1 92 ? -11.211 -13.203 -3.973 1 96.5 92 HIS A O 1
ATOM 718 N N . PRO A 1 93 ? -12.273 -14.875 -2.875 1 94.31 93 PRO A N 1
ATOM 719 C CA . PRO A 1 93 ? -13.344 -14.914 -3.873 1 94.31 93 PRO A CA 1
ATOM 720 C C . PRO A 1 93 ? -14.07 -13.578 -4.016 1 94.31 93 PRO A C 1
ATOM 722 O O . PRO A 1 93 ? -14.594 -13.266 -5.09 1 94.31 93 PRO A O 1
ATOM 725 N N . PHE A 1 94 ? -14.047 -12.703 -2.977 1 93.06 94 PHE A N 1
ATOM 726 C CA . PHE A 1 94 ? -14.953 -11.562 -2.996 1 93.06 94 PHE A CA 1
ATOM 727 C C . PHE A 1 94 ? -14.18 -10.25 -2.943 1 93.06 94 PHE A C 1
ATOM 729 O O . PHE A 1 94 ? -14.773 -9.172 -2.934 1 93.06 94 PHE A O 1
ATOM 736 N N . THR A 1 95 ? -12.914 -10.352 -2.881 1 95.12 95 THR A N 1
ATOM 737 C CA . THR A 1 95 ? -12.156 -9.117 -2.75 1 95.12 95 THR A CA 1
ATOM 738 C C . THR A 1 95 ? -10.867 -9.18 -3.566 1 95.12 95 THR A C 1
ATOM 740 O O . THR A 1 95 ? -10.25 -10.242 -3.68 1 95.12 95 THR A O 1
ATOM 743 N N . THR A 1 96 ? -10.492 -8.031 -4.137 1 96.81 96 THR A N 1
ATOM 744 C CA . THR A 1 9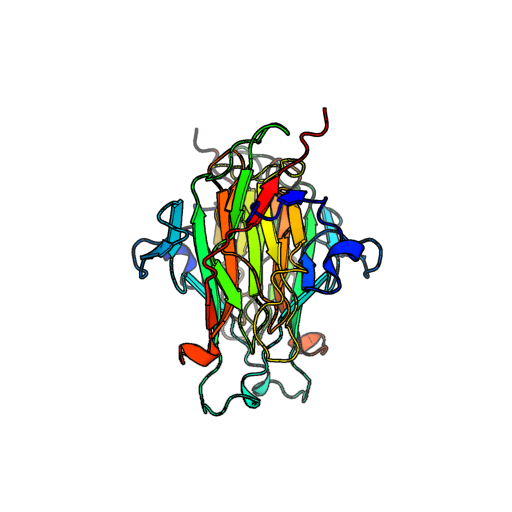6 ? -9.117 -7.918 -4.605 1 96.81 96 THR A CA 1
ATOM 745 C C . THR A 1 96 ? -8.141 -7.965 -3.432 1 96.81 96 THR A C 1
ATOM 747 O O . THR A 1 96 ? -8.531 -7.746 -2.283 1 96.81 96 THR A O 1
ATOM 750 N N . GLN A 1 97 ? -6.965 -8.281 -3.656 1 97.56 97 GLN A N 1
ATOM 751 C CA . GLN A 1 97 ? -5.871 -8.188 -2.697 1 97.56 97 GLN A CA 1
ATOM 752 C C . GLN A 1 97 ? -4.641 -7.539 -3.33 1 97.56 97 GLN A C 1
ATOM 754 O O . GLN A 1 97 ? -4.23 -7.922 -4.43 1 97.56 97 GLN A O 1
ATOM 759 N N . THR A 1 98 ? -4.145 -6.523 -2.717 1 98.62 98 THR A N 1
ATOM 760 C CA . THR A 1 98 ? -3.002 -5.777 -3.227 1 98.62 98 THR A CA 1
ATOM 761 C C . THR A 1 98 ? -1.78 -5.98 -2.334 1 98.62 98 THR A C 1
ATOM 763 O O . THR A 1 98 ? -1.896 -5.988 -1.106 1 98.62 98 THR A O 1
ATOM 766 N N . PHE A 1 99 ? -0.59 -6.172 -2.906 1 98.62 99 PHE A N 1
ATOM 767 C CA . PHE A 1 99 ? 0.695 -6.168 -2.217 1 98.62 99 PHE A CA 1
ATOM 768 C C . PHE A 1 99 ? 1.585 -5.047 -2.74 1 98.62 99 PHE A C 1
ATOM 770 O O . PHE A 1 99 ? 1.722 -4.867 -3.951 1 98.62 99 PHE A O 1
ATOM 777 N N . ILE A 1 100 ? 2.15 -4.258 -1.871 1 98.69 100 ILE A N 1
ATOM 778 C CA . ILE A 1 100 ? 3.115 -3.211 -2.188 1 98.69 100 ILE A CA 1
ATOM 779 C C . ILE A 1 100 ? 4.465 -3.541 -1.554 1 98.69 100 ILE A C 1
ATOM 781 O O . ILE A 1 100 ? 4.566 -3.666 -0.331 1 98.69 100 ILE A O 1
ATOM 785 N N . PRO A 1 101 ? 5.52 -3.666 -2.387 1 98.38 101 PRO A N 1
ATOM 786 C CA . PRO A 1 101 ? 6.832 -3.98 -1.814 1 98.38 101 PRO A CA 1
ATOM 787 C C . PRO A 1 101 ? 7.512 -2.76 -1.2 1 98.38 101 PRO A C 1
ATOM 789 O O . PRO A 1 101 ? 7.41 -1.653 -1.737 1 98.38 101 PRO A O 1
ATOM 792 N N . MET A 1 102 ? 8.141 -2.988 -0.108 1 98 102 MET A N 1
ATOM 793 C CA . MET A 1 102 ? 8.945 -1.972 0.567 1 98 102 MET A CA 1
ATOM 794 C C . MET A 1 102 ? 10.391 -2.428 0.713 1 98 102 MET A C 1
ATOM 796 O O . MET A 1 102 ? 10.68 -3.619 0.61 1 98 102 MET A O 1
ATOM 800 N N . CYS A 1 103 ? 11.281 -1.463 0.85 1 97.06 103 CYS A N 1
ATOM 801 C CA . CYS A 1 103 ? 12.68 -1.665 1.214 1 97.06 103 CYS A CA 1
ATOM 802 C C . CYS A 1 103 ? 13.438 -2.355 0.088 1 97.06 103 CYS A C 1
ATOM 804 O O . CYS A 1 103 ? 14.359 -3.139 0.343 1 97.06 103 CYS A O 1
ATOM 806 N N . ARG A 1 104 ? 12.992 -2.207 -1.115 1 96.5 104 ARG A N 1
ATOM 807 C CA . ARG A 1 104 ? 13.648 -2.729 -2.307 1 96.5 104 ARG A CA 1
ATOM 808 C C . ARG A 1 104 ? 13.961 -1.611 -3.297 1 96.5 104 ARG A C 1
ATOM 810 O O . ARG A 1 104 ? 13.172 -0.675 -3.447 1 96.5 104 ARG A O 1
ATOM 817 N N . SER A 1 105 ? 15.102 -1.785 -3.998 1 95.44 105 SER A N 1
ATOM 818 C CA . SER A 1 105 ? 15.406 -0.817 -5.047 1 95.44 105 SER A CA 1
ATOM 819 C C . SER A 1 105 ? 14.484 -0.991 -6.246 1 95.44 105 SER A C 1
ATOM 821 O O . SER A 1 105 ? 13.969 -2.084 -6.488 1 95.44 105 SER A O 1
ATOM 823 N N . SER A 1 106 ? 14.359 0.011 -7 1 95.31 106 SER A N 1
ATOM 824 C CA . SER A 1 106 ? 13.352 0.097 -8.055 1 95.31 106 SER A CA 1
ATOM 825 C C . SER A 1 106 ? 13.523 -1.025 -9.078 1 95.31 106 SER A C 1
ATOM 827 O O . SER A 1 106 ? 12.547 -1.658 -9.477 1 95.31 106 SER A O 1
ATOM 829 N N . ASP A 1 107 ? 14.758 -1.366 -9.484 1 93 107 ASP A N 1
ATOM 830 C CA . ASP A 1 107 ? 14.984 -2.27 -10.609 1 93 107 ASP A CA 1
ATOM 831 C C . ASP A 1 107 ? 15.336 -3.674 -10.117 1 93 107 AS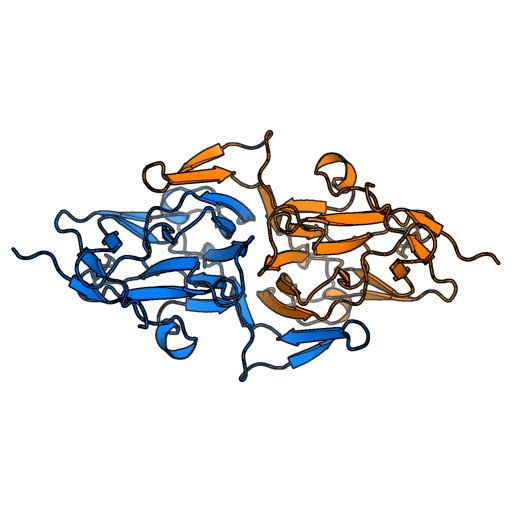P A C 1
ATOM 833 O O . ASP A 1 107 ? 15.5 -4.59 -10.93 1 93 107 ASP A O 1
ATOM 837 N N . GLU A 1 108 ? 15.367 -3.818 -8.836 1 92.31 108 GLU A N 1
ATOM 838 C CA . GLU A 1 108 ? 15.664 -5.121 -8.25 1 92.31 108 GLU A CA 1
ATOM 839 C C . GLU A 1 108 ? 14.5 -6.09 -8.445 1 92.31 108 GLU A C 1
ATOM 841 O O . GLU A 1 108 ? 13.336 -5.703 -8.312 1 92.31 108 GLU A O 1
ATOM 846 N N . GLN A 1 109 ? 14.875 -7.32 -8.836 1 92.44 109 GLN A N 1
ATOM 847 C CA . GLN A 1 109 ? 13.867 -8.375 -8.742 1 92.44 109 GLN A CA 1
ATOM 848 C C . GLN A 1 109 ? 13.469 -8.625 -7.289 1 92.44 109 GLN A C 1
ATOM 850 O O . GLN A 1 109 ? 14.266 -9.141 -6.5 1 92.44 109 GLN A O 1
ATOM 855 N N . ALA A 1 110 ? 12.25 -8.352 -6.98 1 94.5 110 ALA A N 1
ATOM 856 C CA . ALA A 1 110 ? 11.898 -8.281 -5.566 1 94.5 110 ALA A CA 1
ATOM 857 C C . ALA A 1 110 ? 11.117 -9.523 -5.133 1 94.5 110 ALA A C 1
ATOM 859 O O . ALA A 1 110 ? 11.344 -10.062 -4.047 1 94.5 110 ALA A O 1
ATOM 860 N N . TYR A 1 111 ? 10.156 -9.938 -5.922 1 94.5 111 TYR A N 1
ATOM 861 C CA . TYR A 1 111 ? 9.328 -11.062 -5.508 1 94.5 111 TYR A CA 1
ATOM 862 C C . TYR A 1 111 ? 8.695 -11.742 -6.715 1 94.5 111 TYR A C 1
ATOM 864 O O . TYR A 1 111 ? 8.68 -11.18 -7.812 1 94.5 111 TYR A O 1
ATOM 872 N N . LEU A 1 112 ? 8.281 -12.977 -6.52 1 93.38 112 LEU A N 1
ATOM 873 C CA . LEU A 1 112 ? 7.629 -13.812 -7.52 1 93.38 112 LEU A CA 1
ATOM 874 C C . LEU A 1 112 ? 6.133 -13.914 -7.25 1 93.38 112 LEU A C 1
ATOM 876 O O . LEU A 1 112 ? 5.711 -14.055 -6.098 1 93.38 112 LEU A O 1
ATOM 880 N N . ILE A 1 113 ? 5.395 -13.75 -8.266 1 95.62 113 ILE A N 1
ATOM 881 C CA . ILE A 1 113 ? 3.953 -13.969 -8.234 1 95.62 113 ILE A CA 1
ATOM 882 C C . ILE A 1 113 ? 3.594 -15.172 -9.109 1 95.62 113 ILE A C 1
ATOM 884 O O . ILE A 1 113 ? 4.145 -15.344 -10.195 1 95.62 113 ILE A O 1
ATOM 888 N N . ALA A 1 114 ? 2.762 -15.992 -8.641 1 96.19 114 ALA A N 1
ATOM 889 C CA . ALA A 1 114 ? 2.223 -17.109 -9.422 1 96.19 114 ALA A CA 1
ATOM 890 C C . ALA A 1 114 ? 0.697 -17.125 -9.367 1 96.19 114 ALA A C 1
ATOM 892 O O . ALA A 1 114 ? 0.107 -17.031 -8.289 1 96.19 114 ALA A O 1
ATOM 893 N N . VAL A 1 115 ? 0.138 -17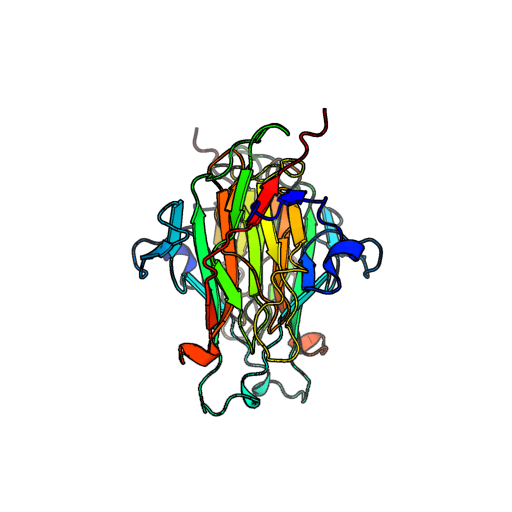.203 -10.531 1 98.19 115 VAL A N 1
ATOM 894 C CA . VAL A 1 115 ? -1.314 -17.094 -10.625 1 98.19 115 VAL A CA 1
ATOM 895 C C . VAL A 1 115 ? -1.85 -18.219 -11.523 1 98.19 115 VAL A C 1
ATOM 897 O O . VAL A 1 115 ? -1.12 -18.75 -12.359 1 98.19 115 VAL A O 1
ATOM 900 N N . ALA A 1 116 ? -3.074 -18.531 -11.312 1 97.88 116 ALA A N 1
ATOM 901 C CA . ALA A 1 116 ? -3.82 -19.453 -12.172 1 97.88 116 ALA A CA 1
ATOM 902 C C . ALA A 1 116 ? -5.273 -19.016 -12.312 1 97.88 116 ALA A C 1
ATOM 904 O O . ALA A 1 116 ? -5.887 -18.547 -11.344 1 97.88 116 ALA A O 1
ATOM 905 N N . PRO A 1 117 ? -5.781 -19.109 -13.523 1 96.38 117 PRO A N 1
ATOM 906 C CA . PRO A 1 117 ? -7.215 -18.844 -13.664 1 96.38 117 PRO A CA 1
ATOM 907 C C . PRO A 1 117 ? -8.086 -19.953 -13.07 1 96.38 117 PRO A C 1
ATOM 909 O O . PRO A 1 117 ? -7.566 -21 -12.664 1 96.38 117 PRO A O 1
ATOM 912 N N . ASN A 1 118 ? -9.281 -19.625 -12.922 1 94.5 118 ASN A N 1
ATOM 913 C CA . ASN A 1 118 ? -10.242 -20.641 -12.531 1 94.5 118 ASN A CA 1
ATOM 914 C C . ASN A 1 118 ? -10.461 -21.672 -13.641 1 94.5 118 ASN A C 1
ATOM 916 O O . ASN A 1 118 ? -10.625 -21.297 -14.812 1 94.5 118 ASN A O 1
ATOM 920 N N . ALA A 1 119 ? -10.516 -22.922 -13.273 1 95.62 119 ALA A N 1
ATOM 921 C CA . ALA A 1 119 ? -11.086 -23.953 -14.133 1 95.62 119 ALA A CA 1
ATOM 922 C C . ALA A 1 119 ? -12.609 -23.891 -14.133 1 95.62 119 ALA A C 1
ATOM 924 O O . ALA A 1 119 ? -13.203 -23.172 -13.328 1 95.62 119 ALA A O 1
ATOM 925 N N . PRO A 1 120 ? -13.258 -24.562 -15.031 1 92.81 120 PRO A N 1
ATOM 926 C CA . PRO A 1 120 ? -14.727 -24.516 -15.102 1 92.81 120 PRO A CA 1
ATOM 927 C C . PRO A 1 120 ? -15.391 -24.906 -13.781 1 92.81 120 PRO A C 1
ATOM 929 O O . PRO A 1 120 ? -16.469 -24.406 -13.461 1 92.81 120 PRO A O 1
ATOM 932 N N . ASP A 1 121 ? -14.781 -25.703 -12.992 1 94.25 121 ASP A N 1
ATOM 933 C CA . ASP A 1 121 ? -15.367 -26.156 -11.734 1 94.25 121 ASP A CA 1
ATOM 934 C C . ASP A 1 121 ? -15.039 -25.188 -10.602 1 94.25 121 ASP A C 1
ATOM 936 O O . ASP A 1 121 ? -15.383 -25.438 -9.445 1 94.25 121 ASP A O 1
ATOM 940 N N . GLY A 1 122 ? -14.289 -24.172 -10.859 1 93.38 122 GLY A N 1
ATOM 941 C CA . GLY A 1 122 ? -13.961 -23.172 -9.852 1 93.38 122 GLY A CA 1
ATOM 942 C C . GLY A 1 122 ? -12.617 -23.422 -9.188 1 93.38 122 GLY A C 1
ATOM 943 O O . GLY A 1 122 ? -12.117 -22.562 -8.461 1 93.38 122 GLY A O 1
ATOM 944 N N . MET A 1 123 ? -12.109 -24.562 -9.414 1 96.62 123 MET A N 1
ATOM 945 C CA . MET A 1 123 ? -10.789 -24.891 -8.891 1 96.62 123 MET A CA 1
ATOM 946 C C . MET A 1 123 ? -9.688 -24.266 -9.734 1 96.62 123 MET A C 1
ATOM 948 O O . MET A 1 123 ? -9.945 -23.781 -10.844 1 96.62 123 MET A O 1
ATOM 952 N N . PRO A 1 124 ? -8.469 -24.141 -9.133 1 97.62 124 PRO A N 1
ATOM 953 C CA . PRO A 1 124 ? -7.406 -23.578 -9.977 1 97.62 124 PRO A CA 1
ATOM 954 C C . PRO A 1 124 ? -7.129 -24.422 -11.211 1 97.62 124 PRO A C 1
ATOM 956 O O . PRO A 1 124 ? -7.059 -25.656 -11.125 1 97.62 124 PRO A O 1
ATOM 959 N N . ASP A 1 125 ? -7.02 -23.797 -12.336 1 96.88 125 ASP A N 1
ATOM 960 C CA . ASP A 1 125 ? -6.473 -24.469 -13.508 1 96.88 125 ASP A CA 1
ATOM 961 C C . ASP A 1 125 ? -4.949 -24.547 -13.438 1 96.88 125 ASP A C 1
ATOM 963 O O . ASP A 1 125 ? -4.258 -23.672 -13.969 1 96.88 125 ASP A O 1
ATOM 967 N N . TRP A 1 126 ? -4.441 -25.547 -12.875 1 96.44 126 TRP A N 1
ATOM 968 C CA . TRP A 1 126 ? -3.016 -25.719 -12.625 1 96.44 126 TRP A CA 1
ATOM 969 C C . TRP A 1 126 ? -2.23 -25.719 -13.93 1 96.44 126 TRP A C 1
ATOM 971 O O . TRP A 1 126 ? -1.071 -25.297 -13.969 1 96.44 126 TRP A O 1
ATOM 981 N N . ASN A 1 127 ? -2.867 -26.141 -14.984 1 94.44 127 ASN A N 1
ATOM 982 C CA . ASN A 1 127 ? -2.195 -26.25 -16.281 1 94.44 127 ASN A CA 1
ATOM 983 C C . ASN A 1 127 ? -1.976 -24.875 -16.906 1 94.44 127 ASN A C 1
ATOM 985 O O . ASN A 1 127 ? -1.183 -24.719 -17.828 1 94.44 127 ASN A O 1
ATOM 989 N N . GLN A 1 128 ? -2.656 -23.891 -16.391 1 96.12 128 GLN A N 1
ATOM 990 C CA . GLN A 1 128 ? -2.543 -22.531 -16.938 1 96.12 128 GLN A CA 1
ATOM 991 C C . GLN A 1 128 ? -1.873 -21.594 -15.945 1 96.12 128 GLN A C 1
ATOM 993 O O . GLN A 1 128 ? -2.033 -20.375 -16.031 1 96.12 128 GLN A O 1
ATOM 998 N N . THR A 1 129 ? -1.179 -22.203 -15.055 1 97.12 129 THR A N 1
ATOM 999 C CA . THR A 1 129 ? -0.44 -21.406 -14.086 1 97.12 129 THR A CA 1
ATOM 1000 C C . THR A 1 129 ? 0.636 -20.562 -14.773 1 97.12 129 THR A C 1
ATOM 1002 O O . THR A 1 129 ? 1.332 -21.062 -15.664 1 97.12 129 THR A O 1
ATOM 1005 N N . GLN A 1 130 ? 0.734 -19.328 -14.375 1 96.94 130 GLN A N 1
ATOM 1006 C CA . GLN A 1 130 ? 1.764 -18.406 -14.852 1 96.94 130 GLN A CA 1
ATOM 1007 C C . GLN A 1 130 ? 2.527 -17.781 -13.68 1 96.94 130 GLN A C 1
ATOM 1009 O O . GLN A 1 130 ? 2.006 -17.703 -12.57 1 96.94 130 GLN A O 1
ATOM 1014 N N . ALA A 1 131 ? 3.762 -17.422 -13.977 1 95.81 131 ALA A N 1
ATOM 1015 C CA . ALA A 1 131 ? 4.59 -16.766 -12.969 1 95.81 131 ALA A CA 1
ATOM 1016 C C . ALA A 1 131 ? 5.203 -15.477 -13.508 1 95.81 131 ALA A C 1
ATOM 1018 O O . ALA A 1 131 ? 5.508 -15.375 -14.695 1 95.81 131 ALA A O 1
ATOM 1019 N N . PHE A 1 132 ? 5.332 -14.547 -12.641 1 96 132 PHE A N 1
ATOM 1020 C CA . PHE A 1 132 ? 5.914 -13.25 -12.969 1 96 132 PHE A CA 1
ATOM 1021 C C . PHE A 1 132 ? 6.949 -12.844 -11.93 1 96 132 PHE A C 1
ATOM 1023 O O . PHE A 1 132 ? 6.816 -13.172 -10.75 1 96 132 PHE A O 1
ATOM 1030 N N . VAL A 1 133 ? 7.969 -12.18 -12.375 1 95 133 VAL A N 1
ATOM 1031 C CA . VAL A 1 133 ? 8.922 -11.531 -11.477 1 95 133 VAL A CA 1
ATOM 1032 C C . VAL A 1 133 ? 8.594 -10.039 -11.367 1 95 133 VAL A C 1
ATOM 1034 O O . VAL A 1 133 ? 8.562 -9.328 -12.375 1 95 133 VAL A O 1
ATOM 1037 N N . ALA A 1 134 ? 8.328 -9.625 -10.18 1 96.5 134 ALA A N 1
ATOM 1038 C CA . ALA A 1 134 ? 8.047 -8.211 -9.93 1 96.5 134 ALA A CA 1
ATOM 1039 C C . ALA A 1 134 ? 9.297 -7.48 -9.453 1 96.5 134 ALA A C 1
ATOM 1041 O O . ALA A 1 134 ? 10.102 -8.039 -8.703 1 96.5 134 ALA A O 1
ATOM 1042 N N . LYS A 1 135 ? 9.422 -6.262 -9.836 1 96.44 135 LYS A N 1
ATOM 1043 C CA . LYS A 1 135 ? 10.516 -5.398 -9.383 1 96.44 135 LYS A CA 1
ATOM 1044 C C . LYS A 1 135 ? 10.125 -4.641 -8.117 1 96.44 135 LYS A C 1
ATOM 1046 O O . LYS A 1 135 ? 8.961 -4.656 -7.715 1 96.44 135 LYS A O 1
ATOM 1051 N N . GLY A 1 136 ? 11.148 -3.973 -7.539 1 96.69 136 GLY A N 1
ATOM 1052 C CA . GLY A 1 136 ? 10.93 -3.215 -6.32 1 96.69 136 GLY A CA 1
ATOM 1053 C C . GLY A 1 136 ? 9.961 -2.059 -6.496 1 96.69 136 GLY A C 1
ATOM 1054 O O . GLY A 1 136 ? 9.336 -1.612 -5.535 1 96.69 136 GLY A O 1
ATOM 1055 N N . ALA A 1 137 ? 9.711 -1.613 -7.715 1 97.69 137 ALA A N 1
ATOM 1056 C CA . ALA A 1 137 ? 8.867 -0.454 -7.98 1 97.69 137 ALA A CA 1
ATOM 1057 C C . ALA A 1 137 ? 7.465 -0.886 -8.406 1 97.69 137 ALA A C 1
ATOM 1059 O O . ALA A 1 137 ? 6.68 -0.07 -8.898 1 97.69 137 ALA A O 1
ATOM 1060 N N . GLN A 1 138 ? 7.18 -2.156 -8.273 1 98.12 138 GLN A N 1
ATOM 1061 C CA . GLN A 1 138 ? 5.91 -2.672 -8.773 1 98.12 138 GLN A CA 1
ATOM 1062 C C . GLN A 1 138 ? 5.113 -3.346 -7.656 1 98.12 138 GLN A C 1
ATOM 1064 O O . GLN A 1 138 ? 5.562 -4.336 -7.074 1 98.12 138 GLN A O 1
ATOM 1069 N N . GLY A 1 139 ? 3.932 -2.779 -7.309 1 98.56 139 GLY A N 1
ATOM 1070 C CA . GLY A 1 139 ? 2.938 -3.516 -6.547 1 98.56 139 GLY A CA 1
ATOM 1071 C C . GLY A 1 139 ? 2.006 -4.34 -7.414 1 98.56 139 GLY A C 1
ATOM 1072 O O . GLY A 1 139 ? 1.998 -4.191 -8.641 1 98.56 139 GLY A O 1
ATOM 1073 N N . VAL A 1 140 ? 1.232 -5.207 -6.785 1 98.56 140 VAL A N 1
ATOM 1074 C CA . VAL A 1 140 ? 0.313 -6.047 -7.547 1 98.56 140 VAL A CA 1
ATOM 1075 C C . VAL A 1 140 ? -1.048 -6.082 -6.855 1 98.56 140 VAL A C 1
ATOM 1077 O O . VAL A 1 140 ? -1.124 -6.152 -5.625 1 98.56 140 VAL A O 1
ATOM 1080 N N . THR A 1 141 ? -2.08 -5.973 -7.633 1 98.56 141 THR A N 1
ATOM 1081 C CA . THR A 1 141 ? -3.445 -6.23 -7.191 1 98.56 141 THR A CA 1
ATOM 1082 C C . THR A 1 141 ? -4.016 -7.465 -7.891 1 98.56 141 THR A C 1
ATOM 1084 O O . THR A 1 141 ? -4.195 -7.465 -9.109 1 98.56 141 THR A O 1
ATOM 1087 N N . TYR A 1 142 ? -4.293 -8.508 -7.117 1 98.19 142 TYR A N 1
ATOM 1088 C CA . TYR A 1 142 ? -5.02 -9.656 -7.645 1 98.19 142 TYR A CA 1
ATOM 1089 C C . TYR A 1 142 ? -6.512 -9.359 -7.746 1 98.19 142 TYR A C 1
ATOM 1091 O O . TYR A 1 142 ? -7.109 -8.828 -6.809 1 98.19 142 TYR A O 1
ATOM 1099 N N . SER A 1 143 ? -7.109 -9.742 -8.859 1 96.56 143 SER A N 1
ATOM 1100 C CA . SER A 1 143 ? -8.562 -9.641 -8.977 1 96.56 143 SER A CA 1
ATOM 1101 C C . SER A 1 143 ? -9.258 -10.609 -8.031 1 96.56 143 SER A C 1
ATOM 1103 O O . SER A 1 143 ? -8.68 -11.617 -7.625 1 96.56 143 SER A O 1
ATOM 1105 N N . ALA A 1 144 ? -10.492 -10.219 -7.699 1 95.25 144 ALA A N 1
ATOM 1106 C CA . ALA A 1 144 ? -11.281 -11.148 -6.895 1 95.25 144 ALA A CA 1
ATOM 1107 C C . ALA A 1 144 ? -11.375 -12.516 -7.574 1 95.25 144 ALA A C 1
ATOM 1109 O O . ALA A 1 144 ? -11.617 -12.602 -8.781 1 95.25 144 ALA A O 1
ATOM 1110 N N . GLY A 1 145 ? -11.094 -13.547 -6.805 1 94.81 145 GLY A N 1
ATOM 1111 C CA . GLY A 1 145 ? -11.312 -14.898 -7.289 1 94.81 145 GLY A CA 1
ATOM 1112 C C . GLY A 1 145 ? -10.102 -15.469 -8.008 1 94.81 145 GLY A C 1
ATOM 1113 O O . GLY A 1 145 ? -10.086 -16.656 -8.359 1 94.81 145 GLY A O 1
ATOM 1114 N N . VAL A 1 146 ? -9.094 -14.68 -8.234 1 96.94 146 VAL A N 1
ATOM 1115 C CA . VAL A 1 146 ? -7.898 -15.172 -8.906 1 96.94 146 VAL A CA 1
ATOM 1116 C C . VAL A 1 146 ? -7.078 -16.031 -7.945 1 96.94 146 VAL A C 1
ATOM 1118 O O . VAL A 1 146 ? -6.82 -15.617 -6.809 1 96.94 146 VAL A O 1
ATOM 1121 N N . TRP A 1 147 ? -6.773 -17.203 -8.453 1 98.38 147 TRP A N 1
ATOM 1122 C CA . TRP A 1 147 ? -5.875 -18.062 -7.691 1 98.38 147 TRP A CA 1
ATOM 1123 C C . TRP A 1 147 ? -4.441 -17.547 -7.762 1 98.38 147 TRP A C 1
ATOM 1125 O O . TRP A 1 147 ? -3.951 -17.203 -8.836 1 98.38 147 TRP A O 1
ATOM 1135 N N . HIS A 1 148 ? -3.838 -17.516 -6.633 1 98.38 148 HIS A N 1
ATOM 1136 C CA . HIS A 1 148 ? -2.443 -17.094 -6.598 1 98.38 148 HIS A CA 1
ATOM 1137 C C . HIS A 1 148 ? -1.68 -17.797 -5.48 1 98.38 148 HIS A C 1
ATOM 1139 O O . HIS A 1 148 ? -2.279 -18.234 -4.5 1 98.38 148 HIS A O 1
ATOM 1145 N N . ALA A 1 149 ? -0.364 -17.922 -5.637 1 96.25 149 ALA A N 1
ATOM 1146 C CA . ALA A 1 149 ? 0.492 -18.5 -4.602 1 96.25 149 ALA A CA 1
ATOM 1147 C C . ALA A 1 149 ? 0.792 -17.469 -3.508 1 96.25 149 ALA A C 1
ATOM 1149 O O . ALA A 1 149 ? 0.764 -16.266 -3.754 1 96.25 149 ALA A O 1
ATOM 1150 N N . PRO A 1 150 ? 1.061 -18 -2.252 1 93.25 150 PRO A N 1
ATOM 1151 C CA . PRO A 1 150 ? 1.608 -17.062 -1.276 1 93.25 150 PRO A CA 1
ATOM 1152 C C . PRO A 1 150 ? 2.846 -16.328 -1.793 1 93.25 150 PRO A C 1
ATOM 1154 O O . PRO A 1 150 ? 3.553 -16.844 -2.662 1 93.25 150 PRO A O 1
ATOM 1157 N N . MET A 1 151 ? 3.088 -15.133 -1.231 1 90.56 151 MET A N 1
ATOM 1158 C CA . MET A 1 151 ? 4.168 -14.297 -1.739 1 90.56 151 MET A CA 1
ATOM 1159 C C . MET A 1 151 ? 5.523 -14.961 -1.521 1 90.56 151 MET A C 1
ATOM 1161 O O . MET A 1 151 ? 5.762 -15.562 -0.472 1 90.56 151 MET A O 1
ATOM 1165 N N . VAL A 1 152 ? 6.32 -14.859 -2.539 1 89.75 152 VAL A N 1
ATOM 1166 C CA . VAL A 1 152 ? 7.691 -15.352 -2.512 1 89.75 152 VAL A CA 1
ATOM 1167 C C . VAL A 1 152 ? 8.656 -14.219 -2.832 1 89.75 152 VAL A C 1
ATOM 1169 O O . VAL A 1 152 ? 8.625 -13.656 -3.93 1 89.75 152 VAL A O 1
ATOM 1172 N N . THR A 1 153 ? 9.531 -13.914 -1.889 1 92.81 153 THR A N 1
ATOM 1173 C CA . THR A 1 153 ? 10.445 -12.805 -2.127 1 92.81 153 THR A CA 1
ATOM 1174 C C . THR A 1 153 ? 11.805 -13.312 -2.6 1 92.81 153 THR A C 1
ATOM 1176 O O . THR A 1 153 ? 12.188 -14.445 -2.291 1 92.81 153 THR A O 1
ATOM 1179 N N . ILE A 1 154 ? 12.523 -12.484 -3.271 1 91.69 154 ILE A N 1
ATOM 1180 C CA . ILE A 1 154 ? 13.734 -12.891 -3.973 1 91.69 154 ILE A CA 1
ATOM 1181 C C . ILE A 1 154 ? 14.945 -12.164 -3.385 1 91.69 154 ILE A C 1
ATOM 1183 O O . ILE A 1 154 ? 14.945 -10.938 -3.277 1 91.69 154 ILE A O 1
ATOM 1187 N N . GLY A 1 155 ? 16.047 -12.953 -3.049 1 90.25 155 GLY A N 1
ATOM 1188 C CA . GLY A 1 155 ? 17.359 -12.383 -2.814 1 90.25 155 GLY A CA 1
ATOM 1189 C C . GLY A 1 155 ? 17.562 -11.906 -1.39 1 90.25 155 GLY A C 1
ATOM 1190 O O . GLY A 1 155 ? 18.469 -12.352 -0.696 1 90.25 155 GLY A O 1
ATOM 1191 N N . LYS A 1 156 ? 16.656 -10.984 -0.897 1 91.44 156 LYS A N 1
ATOM 1192 C CA . LYS A 1 156 ? 16.875 -10.438 0.439 1 91.44 156 LYS A CA 1
ATOM 1193 C C . LYS A 1 156 ? 15.547 -10.18 1.149 1 91.44 156 LYS A C 1
ATOM 1195 O O . LYS A 1 156 ? 14.477 -10.344 0.556 1 91.44 156 LYS A O 1
ATOM 1200 N N . GLU A 1 157 ? 15.734 -9.859 2.391 1 92 157 GLU A N 1
ATOM 1201 C CA . GLU A 1 157 ? 14.562 -9.547 3.205 1 92 157 GLU A CA 1
ATOM 1202 C C . GLU A 1 157 ? 13.727 -8.438 2.566 1 92 157 GLU A C 1
ATOM 1204 O O . GLU A 1 157 ? 14.266 -7.43 2.107 1 92 157 GLU A O 1
ATOM 1209 N N . THR A 1 158 ? 12.453 -8.734 2.451 1 94.19 158 THR A N 1
ATOM 1210 C CA . THR A 1 158 ? 11.508 -7.828 1.809 1 94.19 158 THR A CA 1
ATOM 1211 C C . THR A 1 158 ? 10.273 -7.629 2.678 1 94.19 158 THR A C 1
ATOM 1213 O O . THR A 1 158 ? 9.734 -8.594 3.232 1 94.19 158 THR A O 1
ATOM 1216 N N . MET A 1 159 ? 9.883 -6.371 2.844 1 97 159 MET A N 1
ATOM 1217 C CA . MET A 1 159 ? 8.609 -6.074 3.48 1 97 159 MET A CA 1
ATOM 1218 C C . MET A 1 159 ? 7.516 -5.852 2.436 1 97 159 MET A C 1
ATOM 1220 O O . MET A 1 159 ? 7.785 -5.32 1.356 1 97 159 MET A O 1
ATOM 1224 N N . LEU A 1 160 ? 6.336 -6.332 2.758 1 97.75 160 LEU A N 1
ATOM 1225 C CA . LEU A 1 160 ? 5.164 -6.145 1.908 1 97.75 160 LEU A CA 1
ATOM 1226 C C . LEU A 1 160 ? 3.988 -5.605 2.715 1 97.75 160 LEU A C 1
ATOM 1228 O O . LEU A 1 160 ? 3.604 -6.191 3.729 1 97.75 160 LEU A O 1
ATOM 1232 N N . ALA A 1 161 ? 3.48 -4.449 2.316 1 98.56 161 ALA A N 1
ATOM 1233 C CA . ALA A 1 161 ? 2.164 -4.023 2.783 1 98.56 161 ALA A CA 1
ATOM 1234 C C . ALA A 1 161 ? 1.055 -4.668 1.953 1 98.56 161 ALA A C 1
ATOM 1236 O O . ALA A 1 161 ? 1.113 -4.664 0.721 1 98.56 161 ALA A O 1
ATOM 1237 N N . ALA A 1 162 ? 0.087 -5.266 2.605 1 98.25 162 ALA A N 1
ATOM 1238 C CA . ALA A 1 162 ? -1.004 -5.953 1.919 1 98.25 162 ALA A CA 1
ATOM 1239 C C . ALA A 1 162 ? -2.354 -5.348 2.293 1 98.25 162 ALA A C 1
ATOM 1241 O O . ALA A 1 162 ? -2.627 -5.105 3.469 1 98.25 162 ALA A O 1
ATOM 1242 N N . PHE A 1 163 ? -3.166 -5.152 1.261 1 98.25 163 PHE A N 1
ATOM 1243 C CA . PHE A 1 163 ? -4.5 -4.609 1.487 1 98.25 163 PHE A CA 1
ATOM 1244 C C . PHE A 1 163 ? -5.562 -5.512 0.874 1 98.25 163 PHE A C 1
ATOM 1246 O O . PHE A 1 163 ? -5.445 -5.926 -0.281 1 98.25 163 PHE A O 1
ATOM 1253 N N . ASN A 1 164 ? -6.551 -5.84 1.586 1 96.44 164 ASN A N 1
ATOM 1254 C CA . ASN A 1 164 ? -7.785 -6.445 1.101 1 96.44 164 ASN A CA 1
ATOM 1255 C C . ASN A 1 164 ? -8.945 -6.191 2.055 1 96.44 164 ASN A C 1
ATOM 1257 O O . ASN A 1 164 ? -8.758 -5.641 3.141 1 96.44 164 ASN A O 1
ATOM 1261 N N . TYR A 1 165 ? -10.156 -6.422 1.597 1 94.12 165 TYR A N 1
ATOM 1262 C CA . TYR A 1 165 ? -11.328 -6.406 2.467 1 94.12 165 TYR A CA 1
ATOM 1263 C C . TYR A 1 165 ? -11.508 -7.754 3.158 1 94.12 165 TYR A C 1
ATOM 1265 O O . TYR A 1 165 ? -11.125 -8.789 2.621 1 94.12 165 TYR A O 1
ATOM 1273 N N . GLU A 1 166 ? -12.07 -7.723 4.336 1 92 166 GLU A N 1
ATOM 1274 C CA . GLU A 1 166 ? -12.391 -8.922 5.098 1 92 166 GLU A CA 1
ATOM 1275 C C . GLU A 1 166 ? -13.75 -8.797 5.777 1 92 166 GLU A C 1
ATOM 1277 O O . GLU A 1 166 ? -14.125 -7.719 6.242 1 92 166 GLU A O 1
ATOM 1282 N N . ASN A 1 167 ? -14.484 -9.875 5.797 1 89.81 167 ASN A N 1
ATOM 1283 C CA . ASN A 1 167 ? -15.758 -9.883 6.508 1 89.81 167 ASN A CA 1
ATOM 1284 C C . ASN A 1 167 ? -15.727 -10.82 7.711 1 89.81 167 ASN A C 1
ATOM 1286 O O . ASN A 1 167 ? -16.734 -10.984 8.406 1 89.81 167 ASN A O 1
ATOM 1290 N N . GLY A 1 168 ? -14.555 -11.523 7.918 1 88.62 168 GLY A N 1
ATOM 1291 C CA . GLY A 1 168 ? -14.375 -12.344 9.109 1 88.62 168 GLY A CA 1
ATOM 1292 C C . GLY A 1 168 ? -14.805 -13.781 8.914 1 88.62 168 GLY A C 1
ATOM 1293 O O . GLY A 1 168 ? -14.641 -14.609 9.805 1 88.62 168 GLY A O 1
ATOM 1294 N N . VAL A 1 169 ? -15.406 -14.078 7.828 1 90.19 169 VAL A N 1
ATOM 1295 C CA . VAL A 1 169 ? -15.781 -15.453 7.512 1 90.19 169 VAL A CA 1
ATOM 1296 C C . VAL A 1 169 ? -14.672 -16.109 6.699 1 90.19 169 VAL A C 1
ATOM 1298 O O . VAL A 1 169 ? -14.359 -15.672 5.59 1 90.19 169 VAL A O 1
ATOM 1301 N N . ALA A 1 170 ? -14.125 -17.188 7.172 1 90.12 170 ALA A N 1
ATOM 1302 C CA . ALA A 1 170 ? -12.898 -17.797 6.672 1 90.12 170 ALA A CA 1
ATOM 1303 C C . ALA A 1 170 ? -13 -18.094 5.18 1 90.12 170 ALA A C 1
ATOM 1305 O O . ALA A 1 170 ? -12.188 -17.625 4.383 1 90.12 170 ALA A O 1
ATOM 1306 N N . GLU A 1 171 ? -14.086 -18.781 4.758 1 91.56 171 GLU A N 1
ATOM 1307 C CA . GLU A 1 171 ? -14.211 -19.234 3.377 1 91.56 171 GLU A CA 1
ATOM 1308 C C . GLU A 1 171 ? -14.555 -18.078 2.441 1 91.56 171 GLU A C 1
ATOM 1310 O O . GLU A 1 171 ? -14.352 -18.188 1.229 1 91.56 171 GLU A O 1
ATOM 1315 N N . ASP A 1 172 ? -15.156 -17.016 3.004 1 92.12 172 ASP A N 1
ATOM 1316 C CA . ASP A 1 172 ? -15.391 -15.797 2.227 1 92.12 172 ASP A CA 1
ATOM 1317 C C . ASP A 1 172 ? -14.078 -15.047 1.988 1 92.12 172 ASP A C 1
ATOM 1319 O O . ASP A 1 172 ? -13.867 -14.492 0.909 1 92.12 172 ASP A O 1
ATOM 1323 N N . ASP A 1 173 ? -13.273 -15.102 3.018 1 93.38 173 ASP A N 1
ATOM 1324 C CA . ASP A 1 173 ? -12.086 -14.25 3.01 1 93.38 173 ASP A CA 1
ATOM 1325 C C . ASP A 1 173 ? -10.938 -14.914 2.254 1 93.38 173 ASP A C 1
ATOM 1327 O O . ASP A 1 173 ? -10.172 -14.25 1.557 1 93.38 173 ASP A O 1
ATOM 1331 N N . CYS A 1 174 ? -10.852 -16.281 2.346 1 95.62 174 CYS A N 1
ATOM 1332 C CA . CYS A 1 174 ? -9.75 -16.953 1.685 1 95.62 174 CYS A CA 1
ATOM 1333 C C . CYS A 1 174 ? -10.062 -18.438 1.484 1 95.62 174 CYS A C 1
ATOM 1335 O O . CYS A 1 174 ? -10.516 -19.109 2.41 1 95.62 174 CYS A O 1
ATOM 1337 N N . GLN A 1 175 ? -9.844 -18.891 0.319 1 96.25 175 GLN A N 1
ATOM 1338 C CA . GLN A 1 175 ? -9.906 -20.297 -0.023 1 96.25 175 GLN A CA 1
ATOM 1339 C C . GLN A 1 175 ? -8.539 -20.812 -0.473 1 96.25 175 GLN A C 1
ATOM 1341 O O . GLN A 1 175 ? -7.801 -20.109 -1.158 1 96.25 175 GLN A O 1
ATOM 1346 N N . VAL A 1 176 ? -8.258 -22.078 -0.133 1 97.25 176 VAL A N 1
ATOM 1347 C CA . VAL A 1 176 ? -6.934 -22.641 -0.393 1 97.25 176 VAL A CA 1
ATOM 1348 C C . VAL A 1 176 ? -7.07 -23.984 -1.084 1 97.25 176 VAL A C 1
ATOM 1350 O O . VAL A 1 176 ? -7.922 -24.797 -0.713 1 97.25 176 VAL A O 1
ATOM 1353 N N . GLN A 1 177 ? -6.246 -24.203 -2.059 1 97.31 177 GLN A N 1
ATOM 1354 C CA . GLN A 1 177 ? -6.156 -25.484 -2.75 1 97.31 177 GLN A CA 1
ATOM 1355 C C . GLN A 1 177 ? -4.707 -25.953 -2.861 1 97.31 177 GLN A C 1
ATOM 1357 O O . GLN A 1 177 ? -3.811 -25.141 -3.135 1 97.31 177 GLN A O 1
ATOM 1362 N N . SER A 1 178 ? -4.52 -27.219 -2.67 1 96.44 178 SER A N 1
ATOM 1363 C CA . SER A 1 178 ? -3.195 -27.828 -2.82 1 96.44 178 SER A CA 1
ATOM 1364 C C . SER A 1 178 ? -3.168 -28.812 -3.977 1 96.44 178 SER A C 1
ATOM 1366 O O . SER A 1 178 ? -4.219 -29.266 -4.445 1 96.44 178 SER A O 1
ATOM 1368 N N . THR A 1 179 ? -2.002 -29.141 -4.414 1 95.38 179 THR A N 1
ATOM 1369 C CA . THR A 1 179 ? -1.793 -30.156 -5.434 1 95.38 179 THR A CA 1
ATOM 1370 C C . THR A 1 179 ? -0.685 -31.125 -5.02 1 95.38 179 THR A C 1
ATOM 1372 O O . THR A 1 179 ? 0.255 -30.734 -4.324 1 95.38 179 THR A O 1
ATOM 1375 N N . GLU A 1 180 ? -0.829 -32.312 -5.426 1 93.56 180 GLU A N 1
ATOM 1376 C CA . GLU A 1 180 ? 0.192 -33.312 -5.168 1 93.56 180 GLU A CA 1
ATOM 1377 C C . GLU A 1 180 ? 1.292 -33.281 -6.223 1 93.56 180 GLU A C 1
ATOM 1379 O O . GLU A 1 180 ? 2.309 -33.969 -6.098 1 93.56 180 GLU A O 1
ATOM 1384 N N . SER A 1 181 ? 1.141 -32.562 -7.234 1 93.75 181 SER A N 1
ATOM 1385 C CA . SER A 1 181 ? 2.104 -32.375 -8.32 1 93.75 181 SER A CA 1
ATOM 1386 C C . SER A 1 181 ? 2.572 -30.938 -8.414 1 93.75 181 SER A C 1
ATOM 1388 O O . SER A 1 181 ? 2.117 -30.172 -9.281 1 93.75 181 SER A O 1
ATOM 1390 N N . PRO A 1 182 ? 3.521 -30.641 -7.645 1 93.88 182 PRO A N 1
ATOM 1391 C CA . PRO A 1 182 ? 3.957 -29.234 -7.617 1 93.88 182 PRO A CA 1
ATOM 1392 C C . PRO A 1 182 ? 4.516 -28.766 -8.961 1 93.88 182 PRO A C 1
ATOM 1394 O O . PRO A 1 182 ? 5.059 -29.578 -9.727 1 93.88 182 PRO A O 1
ATOM 1397 N N . ILE A 1 183 ? 4.379 -27.516 -9.203 1 94.25 183 ILE A N 1
ATOM 1398 C CA . ILE A 1 183 ? 4.906 -26.859 -10.391 1 94.25 183 ILE A CA 1
ATOM 1399 C C . ILE A 1 183 ? 6.227 -26.156 -10.055 1 94.25 183 ILE A C 1
ATOM 1401 O O . ILE A 1 183 ? 6.312 -25.422 -9.078 1 94.25 183 ILE A O 1
ATOM 1405 N N . GLU A 1 184 ? 7.188 -26.375 -10.883 1 92 184 GLU A N 1
ATOM 1406 C CA . GLU A 1 184 ? 8.484 -25.734 -10.688 1 92 184 GLU A CA 1
ATOM 1407 C C . GLU A 1 184 ? 8.57 -24.422 -11.461 1 92 184 GLU A C 1
ATOM 1409 O O . GLU A 1 184 ? 8.266 -24.375 -12.648 1 92 184 GLU A O 1
ATOM 1414 N N . VAL A 1 185 ? 8.977 -23.438 -10.734 1 91.56 185 VAL A N 1
ATOM 1415 C CA . VAL A 1 185 ? 9.125 -22.125 -11.359 1 91.56 185 VAL A CA 1
ATOM 1416 C C . VAL A 1 185 ? 10.602 -21.797 -11.523 1 91.56 185 VAL A C 1
ATOM 1418 O O . VAL A 1 185 ? 11.383 -21.891 -10.57 1 91.56 185 VAL A O 1
ATOM 1421 N N . PHE A 1 186 ? 10.953 -21.375 -12.695 1 90.06 186 PHE A N 1
ATOM 1422 C CA . PHE A 1 186 ? 12.32 -20.984 -13.016 1 90.06 186 PHE A CA 1
ATOM 1423 C C . PHE A 1 186 ? 12.383 -19.484 -13.344 1 90.06 186 PHE A C 1
ATOM 1425 O O . PHE A 1 186 ? 11.445 -18.938 -13.93 1 90.06 186 PHE A O 1
ATOM 1432 N N . ILE A 1 187 ? 13.398 -18.781 -12.82 1 86.12 187 ILE A N 1
ATOM 1433 C CA . ILE A 1 187 ? 13.648 -17.391 -13.141 1 86.12 187 ILE A CA 1
ATOM 1434 C C . ILE A 1 187 ? 14.852 -17.281 -14.07 1 86.12 187 ILE A C 1
ATOM 1436 O O . ILE A 1 187 ? 15.93 -17.797 -13.773 1 86.12 187 ILE A O 1
ATOM 1440 N N . LYS A 1 188 ? 14.508 -16.656 -15.266 1 72.75 188 LYS A N 1
ATOM 1441 C CA . LYS A 1 188 ? 15.633 -16.469 -16.172 1 72.75 188 LYS A CA 1
ATOM 1442 C C . LYS A 1 188 ? 16.484 -15.273 -15.742 1 72.75 188 LYS A C 1
ATOM 1444 O O . LYS A 1 188 ? 15.961 -14.211 -15.414 1 72.75 188 LYS A O 1
ATOM 1449 N N . ILE A 1 189 ? 17.75 -15.461 -15.266 1 60.12 189 ILE A N 1
ATOM 1450 C CA . ILE A 1 189 ? 18.688 -14.383 -14.93 1 60.12 189 ILE A CA 1
ATOM 1451 C C . ILE A 1 189 ? 19.047 -13.617 -16.203 1 60.12 189 ILE A C 1
ATOM 1453 O O . ILE A 1 189 ? 19.359 -14.219 -17.234 1 60.12 189 ILE A O 1
ATOM 1457 N N . SER A 1 190 ? 18.344 -12.516 -16.359 1 51.16 190 SER A N 1
ATOM 1458 C CA . SER A 1 190 ? 18.844 -11.766 -17.5 1 51.16 190 SER A CA 1
ATOM 1459 C C . SER A 1 190 ? 20.375 -11.672 -17.469 1 51.16 190 SER A C 1
ATOM 1461 O O . SER A 1 190 ? 20.953 -11.258 -16.453 1 51.16 190 SER A O 1
ATOM 1463 N N . THR A 1 191 ? 21.094 -12.57 -18.078 1 41.25 191 THR A N 1
ATOM 1464 C CA . THR A 1 191 ? 22.516 -12.352 -18.297 1 41.25 191 THR A CA 1
ATOM 1465 C C . THR A 1 191 ? 22.766 -10.961 -18.859 1 41.25 191 THR A C 1
ATOM 1467 O O . THR A 1 191 ? 21.953 -10.422 -19.609 1 41.25 191 THR A O 1
ATOM 1470 N N . MET B 1 1 ? 5.984 38.812 11.836 1 50.78 1 MET B N 1
ATOM 1471 C CA . MET B 1 1 ? 5.715 37.719 12.781 1 50.78 1 MET B CA 1
ATOM 1472 C C . MET B 1 1 ? 6.594 36.5 12.484 1 50.78 1 MET B C 1
ATOM 1474 O O . MET B 1 1 ? 6.867 36.188 11.32 1 50.78 1 MET B O 1
ATOM 1478 N N . GLU B 1 2 ? 7.422 36.125 13.43 1 64.25 2 GLU B N 1
ATOM 1479 C CA . GLU B 1 2 ? 8.406 35.062 13.195 1 64.25 2 GLU B CA 1
ATOM 1480 C C . GLU B 1 2 ? 7.727 33.75 12.766 1 64.25 2 GLU B C 1
ATOM 1482 O O . GLU B 1 2 ? 6.66 33.406 13.273 1 64.25 2 GLU B O 1
ATOM 1487 N N . ALA B 1 3 ? 8.195 33.219 11.625 1 75.19 3 ALA B N 1
ATOM 1488 C CA . ALA B 1 3 ? 7.645 31.969 11.141 1 75.19 3 ALA B CA 1
ATOM 1489 C C . ALA B 1 3 ? 7.656 30.906 12.242 1 75.19 3 ALA B C 1
ATOM 1491 O O . ALA B 1 3 ? 8.617 30.812 13.016 1 75.19 3 ALA B O 1
ATOM 1492 N N . LYS B 1 4 ? 6.562 30.328 12.438 1 89.38 4 LYS B N 1
ATOM 1493 C CA . LYS B 1 4 ? 6.496 29.219 13.383 1 89.38 4 LYS B CA 1
ATOM 1494 C C . LYS B 1 4 ? 7.43 28.078 12.961 1 89.38 4 LYS B C 1
ATOM 1496 O O . LYS B 1 4 ? 7.512 27.734 11.781 1 89.38 4 LYS B O 1
ATOM 1501 N N . LYS B 1 5 ? 8.211 27.578 13.961 1 91.56 5 LYS B N 1
ATOM 1502 C CA . LYS B 1 5 ? 9.164 26.5 13.734 1 91.56 5 LYS B CA 1
ATOM 1503 C C . LYS B 1 5 ? 8.719 25.219 14.445 1 91.56 5 LYS B C 1
ATOM 1505 O O . LYS B 1 5 ? 8.289 25.266 15.602 1 91.56 5 LYS B O 1
ATOM 1510 N N . ILE B 1 6 ? 8.773 24.172 13.688 1 92.12 6 ILE B N 1
ATOM 1511 C CA . ILE B 1 6 ? 8.555 22.891 14.359 1 92.12 6 ILE B CA 1
ATOM 1512 C C . ILE B 1 6 ? 9.656 21.906 13.969 1 92.12 6 ILE B C 1
ATOM 1514 O O . ILE B 1 6 ? 10.258 22.031 12.891 1 92.12 6 ILE B O 1
ATOM 1518 N N . TYR B 1 7 ? 9.953 21.016 14.922 1 91.69 7 TYR B N 1
ATOM 1519 C CA . TYR B 1 7 ? 10.938 19.969 14.695 1 91.69 7 TYR B CA 1
ATOM 1520 C C . TYR B 1 7 ? 10.258 18.609 14.469 1 91.69 7 TYR B C 1
ATOM 1522 O O . TYR B 1 7 ? 9.414 18.203 15.266 1 91.69 7 TYR B O 1
ATOM 1530 N N . ALA B 1 8 ? 10.656 18.031 13.359 1 93.44 8 ALA B N 1
ATOM 1531 C CA . ALA B 1 8 ? 10.086 16.719 13.047 1 93.44 8 ALA B CA 1
ATOM 1532 C C . ALA B 1 8 ? 10.523 15.672 14.07 1 93.44 8 ALA B C 1
ATOM 1534 O O . ALA B 1 8 ? 11.672 15.672 14.508 1 93.44 8 ALA B O 1
ATOM 1535 N N . GLN B 1 9 ? 9.602 14.844 14.43 1 94.56 9 GLN B N 1
ATOM 1536 C CA . GLN B 1 9 ? 9.898 13.734 15.328 1 94.56 9 GLN B CA 1
ATOM 1537 C C . GLN B 1 9 ? 9.898 12.398 14.586 1 94.56 9 GLN B C 1
ATOM 1539 O O . GLN B 1 9 ? 9.461 12.328 13.438 1 94.56 9 GLN B O 1
ATOM 1544 N N . ALA B 1 10 ? 10.469 11.352 15.281 1 96.06 10 ALA B N 1
ATOM 1545 C CA . ALA B 1 10 ? 10.398 10.016 14.695 1 96.06 10 ALA B CA 1
ATOM 1546 C C . ALA B 1 10 ? 8.945 9.547 14.57 1 96.06 10 ALA B C 1
ATOM 1548 O O . ALA B 1 10 ? 8.141 9.773 15.477 1 96.06 10 ALA B O 1
ATOM 1549 N N . LEU B 1 11 ? 8.648 8.891 13.508 1 97 11 LEU B N 1
ATOM 1550 C CA . LEU B 1 11 ? 7.324 8.312 13.352 1 97 11 LEU B CA 1
ATOM 1551 C C . LEU B 1 11 ? 7.184 7.035 14.172 1 97 11 LEU B C 1
ATOM 1553 O O . LEU B 1 11 ? 7.898 6.059 13.938 1 97 11 LEU B O 1
ATOM 1557 N N . THR B 1 12 ? 6.336 7.074 15.156 1 97.19 12 THR B N 1
ATOM 1558 C CA . THR B 1 12 ? 6.008 5.898 15.953 1 97.19 12 THR B CA 1
ATOM 1559 C C . THR B 1 12 ? 4.496 5.707 16.031 1 97.19 12 THR B C 1
ATOM 1561 O O . THR B 1 12 ? 3.732 6.656 15.836 1 97.19 12 THR B O 1
ATOM 1564 N N . ASP B 1 13 ? 4.133 4.473 16.344 1 97.06 13 ASP B N 1
ATOM 1565 C CA . ASP B 1 13 ? 2.709 4.188 16.5 1 97.06 13 ASP B CA 1
ATOM 1566 C C . ASP B 1 13 ? 2.086 5.09 17.562 1 97.06 13 ASP B C 1
ATOM 1568 O O . ASP B 1 13 ? 1.013 5.66 17.344 1 97.06 13 ASP B O 1
ATOM 1572 N N . GLU B 1 14 ? 2.744 5.238 18.656 1 96.69 14 GLU B N 1
ATOM 1573 C CA . GLU B 1 14 ? 2.215 5.992 19.781 1 96.69 14 GLU B CA 1
ATOM 1574 C C . GLU B 1 14 ? 2.092 7.477 19.453 1 96.69 14 GLU B C 1
ATOM 1576 O O . GLU B 1 14 ? 1.056 8.094 19.719 1 96.69 14 GLU B O 1
ATOM 1581 N N . ALA B 1 15 ? 3.125 8.031 18.906 1 96.88 15 ALA B N 1
ATOM 1582 C CA . ALA B 1 15 ? 3.152 9.461 18.641 1 96.88 15 ALA B CA 1
ATOM 1583 C C . ALA B 1 15 ? 2.148 9.836 17.547 1 96.88 15 ALA B C 1
ATOM 1585 O O . ALA B 1 15 ? 1.59 10.938 17.562 1 96.88 15 ALA B O 1
ATOM 1586 N N . PHE B 1 16 ? 1.851 8.93 16.641 1 97.88 16 PHE B N 1
ATOM 1587 C CA . PHE B 1 16 ? 1.04 9.25 15.469 1 97.88 16 PHE B CA 1
ATOM 1588 C C . PHE B 1 16 ? -0.409 8.828 15.688 1 97.88 16 PHE B C 1
ATOM 1590 O O . PHE B 1 16 ? -1.28 9.156 14.875 1 97.88 16 PHE B O 1
ATOM 1597 N N . ALA B 1 17 ? -0.748 8.195 16.75 1 96.69 17 ALA B N 1
ATOM 1598 C CA . ALA B 1 17 ? -2.043 7.59 17.031 1 96.69 17 ALA B CA 1
ATOM 1599 C C . ALA B 1 17 ? -3.168 8.617 16.922 1 96.69 17 ALA B C 1
ATOM 1601 O O . ALA B 1 17 ? -4.262 8.297 16.438 1 96.69 17 ALA B O 1
ATOM 1602 N N . PRO B 1 18 ? -2.979 9.867 17.344 1 96.56 18 PRO B N 1
ATOM 1603 C CA . PRO B 1 18 ? -4.074 10.828 17.25 1 96.56 18 PRO B CA 1
ATOM 1604 C C . PRO B 1 18 ? -4.434 11.172 15.797 1 96.56 18 PRO B C 1
ATOM 1606 O O . PRO B 1 18 ? -5.504 11.727 15.539 1 96.56 18 PRO B O 1
ATOM 1609 N N . PHE B 1 19 ? -3.576 10.859 14.883 1 98.06 19 PHE B N 1
ATOM 1610 C CA . PHE B 1 19 ? -3.738 11.344 13.516 1 98.06 19 PHE B CA 1
ATOM 1611 C C . PHE B 1 19 ? -3.994 10.188 12.555 1 98.06 19 PHE B C 1
ATOM 1613 O O . PHE B 1 19 ? -4.43 10.398 11.422 1 98.06 19 PHE B O 1
ATOM 1620 N N . GLY B 1 20 ? -3.725 9.016 12.992 1 97.56 20 GLY B N 1
ATOM 1621 C CA . GLY B 1 20 ? -3.818 7.84 12.141 1 97.56 20 GLY B CA 1
ATOM 1622 C C . GLY B 1 20 ? -3.027 6.66 12.672 1 97.56 20 GLY B C 1
ATOM 1623 O O . GLY B 1 20 ? -2.926 6.465 13.883 1 97.56 20 GLY B O 1
ATOM 1624 N N . SER B 1 21 ? -2.611 5.836 11.766 1 97.69 21 SER B N 1
ATOM 1625 C CA . SER B 1 21 ? -1.853 4.637 12.117 1 97.69 21 SER B CA 1
ATOM 1626 C C . SER B 1 21 ? -0.666 4.441 11.18 1 97.69 21 SER B C 1
ATOM 1628 O O . SER B 1 21 ? -0.622 5.023 10.094 1 97.69 21 SER B O 1
ATOM 1630 N N . VAL B 1 22 ? 0.29 3.711 11.711 1 98.38 22 VAL B N 1
ATOM 1631 C CA . VAL B 1 22 ? 1.487 3.4 10.938 1 98.38 22 VAL B CA 1
ATOM 1632 C C . VAL B 1 22 ? 1.396 1.978 10.398 1 98.38 22 VAL B C 1
ATOM 1634 O O . VAL B 1 22 ? 1.012 1.054 11.117 1 98.38 22 VAL B O 1
ATOM 1637 N N . VAL B 1 23 ? 1.627 1.809 9.094 1 98.19 23 VAL B N 1
ATOM 1638 C CA . VAL B 1 23 ? 1.68 0.492 8.469 1 98.19 23 VAL B CA 1
ATOM 1639 C C . VAL B 1 23 ? 3.096 -0.07 8.562 1 98.19 23 VAL B C 1
ATOM 1641 O O . VAL B 1 23 ? 3.945 0.222 7.719 1 98.19 23 VAL B O 1
ATOM 1644 N N . GLN B 1 24 ? 3.299 -0.871 9.531 1 97.94 24 GLN B N 1
ATOM 1645 C CA . GLN B 1 24 ? 4.605 -1.442 9.836 1 97.94 24 GLN B CA 1
ATOM 1646 C C . GLN B 1 24 ? 4.473 -2.658 10.75 1 97.94 24 GLN B C 1
ATOM 1648 O O . GLN B 1 24 ? 3.369 -3.006 11.172 1 97.94 24 GLN B O 1
ATOM 1653 N N . GLN B 1 25 ? 5.629 -3.303 10.906 1 95.44 25 GLN B N 1
ATOM 1654 C CA . GLN B 1 25 ? 5.68 -4.316 11.953 1 95.44 25 GLN B CA 1
ATOM 1655 C C . GLN B 1 25 ? 5.293 -3.723 13.312 1 95.44 25 GLN B C 1
ATOM 1657 O O . GLN B 1 25 ? 5.715 -2.617 13.648 1 95.44 25 GLN B O 1
ATOM 1662 N N . LYS B 1 26 ? 4.387 -4.453 13.992 1 94 26 LYS B N 1
ATOM 1663 C CA . LYS B 1 26 ? 3.922 -3.984 15.289 1 94 26 LYS B CA 1
ATOM 1664 C C . LYS B 1 26 ? 4.004 -5.09 16.344 1 94 26 LYS B C 1
ATOM 1666 O O . LYS B 1 26 ? 3.709 -6.254 16.047 1 94 26 LYS B O 1
ATOM 1671 N N . ASP B 1 27 ? 4.301 -4.672 17.531 1 90.25 27 ASP B N 1
ATOM 1672 C CA . ASP B 1 27 ? 4.441 -5.641 18.609 1 90.25 27 ASP B CA 1
ATOM 1673 C C . ASP B 1 27 ? 3.1 -5.906 19.297 1 90.25 27 ASP B C 1
ATOM 1675 O O . ASP B 1 27 ? 2.934 -6.914 19.984 1 90.25 27 ASP B O 1
ATOM 1679 N N . ASP B 1 28 ? 2.154 -5.09 19.062 1 90.81 28 ASP B N 1
ATOM 1680 C CA . ASP B 1 28 ? 0.91 -5.176 19.812 1 90.81 28 ASP B CA 1
ATOM 1681 C C . ASP B 1 28 ? -0.207 -5.781 18.969 1 90.81 28 ASP B C 1
ATOM 1683 O O . ASP B 1 28 ? -1.383 -5.691 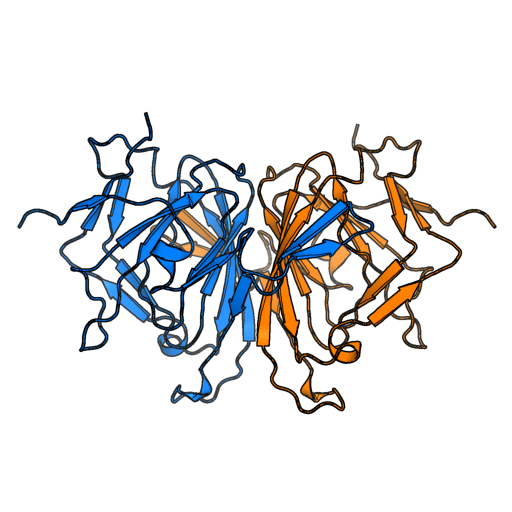19.328 1 90.81 28 ASP B O 1
ATOM 1687 N N . VAL B 1 29 ? 0.15 -6.281 17.859 1 92.31 29 VAL B N 1
ATOM 1688 C CA . VAL B 1 29 ? -0.848 -6.945 17.031 1 92.31 29 VAL B CA 1
ATOM 1689 C C . VAL B 1 29 ? -0.553 -8.438 16.969 1 92.31 29 VAL B C 1
ATOM 1691 O O . VAL B 1 29 ? 0.538 -8.883 17.328 1 92.31 29 VAL B O 1
ATOM 1694 N N . LYS B 1 30 ? -1.594 -9.25 16.531 1 93.38 30 LYS B N 1
ATOM 1695 C CA . LYS B 1 30 ? -1.37 -10.672 16.297 1 93.38 30 LYS B CA 1
ATOM 1696 C C . LYS B 1 30 ? -0.397 -10.891 15.148 1 93.38 30 LYS B C 1
ATOM 1698 O O . LYS B 1 30 ? -0.507 -10.242 14.102 1 93.38 30 LYS B O 1
ATOM 1703 N N . MET B 1 31 ? 0.629 -11.641 15.359 1 94.25 31 MET B N 1
ATOM 1704 C CA . MET B 1 31 ? 1.591 -12.062 14.344 1 94.25 31 MET B CA 1
ATOM 1705 C C . MET B 1 31 ? 1.474 -13.562 14.078 1 94.25 31 MET B C 1
ATOM 1707 O O . MET B 1 31 ? 1.389 -14.359 15.008 1 94.25 31 MET B O 1
ATOM 1711 N N . VAL B 1 32 ? 1.367 -13.977 12.82 1 93.06 32 VAL B N 1
ATOM 1712 C CA . VAL B 1 32 ? 1.309 -15.391 12.445 1 93.06 32 VAL B CA 1
ATOM 1713 C C . VAL B 1 32 ? 2.424 -15.711 11.453 1 93.06 32 VAL B C 1
ATOM 1715 O O . VAL B 1 32 ? 2.748 -14.891 10.594 1 93.06 32 VAL B O 1
ATOM 1718 N N . SER B 1 33 ? 2.939 -16.906 11.648 1 93 33 SER B N 1
ATOM 1719 C CA . SER B 1 33 ? 3.895 -17.375 10.648 1 93 33 SER B CA 1
ATOM 1720 C C . SER B 1 33 ? 3.203 -17.703 9.328 1 93 33 SER B C 1
ATOM 1722 O O . SER B 1 33 ? 2.117 -18.281 9.32 1 93 33 SER B O 1
ATOM 1724 N N . ALA B 1 34 ? 3.811 -17.25 8.195 1 88.31 34 ALA B N 1
ATOM 1725 C CA . ALA B 1 34 ? 3.23 -17.469 6.875 1 88.31 34 ALA B CA 1
ATOM 1726 C C . ALA B 1 34 ? 4.277 -18 5.902 1 88.31 34 ALA B C 1
ATOM 1728 O O . ALA B 1 34 ? 5.473 -18.016 6.207 1 88.31 34 ALA B O 1
ATOM 1729 N N . ASN B 1 35 ? 3.789 -18.438 4.762 1 85.25 35 ASN B N 1
ATOM 1730 C CA . ASN B 1 35 ? 4.625 -18.859 3.643 1 85.25 35 ASN B CA 1
ATOM 1731 C C . ASN B 1 35 ? 5.625 -19.938 4.062 1 85.25 35 ASN B C 1
ATOM 1733 O O . ASN B 1 35 ? 6.824 -19.812 3.811 1 85.25 35 ASN B O 1
ATOM 1737 N N . GLY B 1 36 ? 5.125 -20.953 4.656 1 80.75 36 GLY B N 1
ATOM 1738 C CA . GLY B 1 36 ? 5.984 -22.062 5.062 1 80.75 36 GLY B CA 1
ATOM 1739 C C . GLY B 1 36 ? 7.066 -21.641 6.039 1 80.75 36 GLY B C 1
ATOM 1740 O O . GLY B 1 36 ? 8.172 -22.203 6.027 1 80.75 36 GLY B O 1
ATOM 1741 N N . GLY B 1 37 ? 6.844 -20.594 6.742 1 86.19 37 GLY B N 1
ATOM 1742 C CA . GLY B 1 37 ? 7.785 -20.156 7.762 1 86.19 37 GLY B CA 1
ATOM 1743 C C . GLY B 1 37 ? 8.727 -19.062 7.281 1 86.19 37 GLY B C 1
ATOM 1744 O O . GLY B 1 37 ? 9.539 -18.547 8.055 1 86.19 37 GLY B O 1
ATOM 1745 N N . THR B 1 38 ? 8.625 -18.641 6.043 1 87.69 38 THR B N 1
ATOM 1746 C CA . THR B 1 38 ? 9.57 -17.656 5.523 1 87.69 38 THR B CA 1
ATOM 1747 C C . THR B 1 38 ? 9.016 -16.25 5.688 1 87.69 38 THR B C 1
ATOM 1749 O O . THR B 1 38 ? 9.68 -15.273 5.332 1 87.69 38 THR B O 1
ATOM 1752 N N . ALA B 1 39 ? 7.863 -16.156 6.242 1 91.38 39 ALA B N 1
ATOM 1753 C CA . ALA B 1 39 ? 7.297 -14.828 6.422 1 91.38 39 ALA B CA 1
ATOM 1754 C C . ALA B 1 39 ? 6.562 -14.711 7.754 1 91.38 39 ALA B C 1
ATOM 1756 O O . ALA B 1 39 ? 5.988 -15.695 8.234 1 91.38 39 ALA B O 1
ATOM 1757 N N . LYS B 1 40 ? 6.723 -13.555 8.391 1 94.25 40 LYS B N 1
ATOM 1758 C CA . LYS B 1 40 ? 5.867 -13.133 9.5 1 94.25 40 LYS B CA 1
ATOM 1759 C C . LYS B 1 40 ? 4.789 -12.164 9.023 1 94.25 40 LYS B C 1
ATOM 1761 O O . LYS B 1 40 ? 5.09 -11.164 8.359 1 94.25 40 LYS B O 1
ATOM 1766 N N . LYS B 1 41 ? 3.574 -12.594 9.281 1 95.12 41 LYS B N 1
ATOM 1767 C CA . LYS B 1 41 ? 2.434 -11.75 8.938 1 95.12 41 LYS B CA 1
ATOM 1768 C C . LYS B 1 41 ? 1.87 -11.055 10.172 1 95.12 41 LYS B C 1
ATOM 1770 O O . LYS B 1 41 ? 1.438 -11.719 11.117 1 95.12 41 LYS B O 1
ATOM 1775 N N . TYR B 1 42 ? 1.918 -9.734 10.211 1 95 42 TYR B N 1
ATOM 1776 C CA . TYR B 1 42 ? 1.287 -8.914 11.242 1 95 42 TYR B CA 1
ATOM 1777 C C . TYR B 1 42 ? -0.11 -8.484 10.812 1 95 42 TYR B C 1
ATOM 1779 O O . TYR B 1 42 ? -0.267 -7.754 9.828 1 95 42 TYR B O 1
ATOM 1787 N N . LEU B 1 43 ? -1.074 -8.969 11.57 1 94.75 43 LEU B N 1
ATOM 1788 C CA . LEU B 1 43 ? -2.461 -8.844 11.141 1 94.75 43 LEU B CA 1
ATOM 1789 C C . LEU B 1 43 ? -3.02 -7.473 11.508 1 94.75 43 LEU B C 1
ATOM 1791 O O . LEU B 1 43 ? -2.82 -6.996 12.633 1 94.75 43 LEU B O 1
ATOM 1795 N N . LYS B 1 44 ? -3.756 -6.879 10.555 1 93.31 44 LYS B N 1
ATOM 1796 C CA . LYS B 1 44 ? -4.57 -5.688 10.773 1 93.31 44 LYS B CA 1
ATOM 1797 C C . LYS B 1 44 ? -3.76 -4.582 11.445 1 93.31 44 LYS B C 1
ATOM 1799 O O . LYS B 1 44 ? -4.18 -4.027 12.461 1 93.31 44 LYS B O 1
ATOM 1804 N N . VAL B 1 45 ? -2.617 -4.227 10.852 1 94.88 45 VAL B N 1
ATOM 1805 C CA . VAL B 1 45 ? -1.737 -3.207 11.414 1 94.88 45 VAL B CA 1
ATOM 1806 C C . VAL B 1 45 ? -2.34 -1.821 11.195 1 94.88 45 VAL B C 1
ATOM 1808 O O . VAL B 1 45 ? -1.904 -0.843 11.805 1 94.88 45 VAL B O 1
ATOM 1811 N N . SER B 1 46 ? -3.248 -1.678 10.328 1 93.81 46 SER B N 1
ATOM 1812 C CA . SER B 1 46 ? -3.982 -0.466 9.984 1 93.81 46 SER B CA 1
ATOM 1813 C C . SER B 1 46 ? -5.316 -0.799 9.32 1 93.81 46 SER B C 1
ATOM 1815 O O . SER B 1 46 ? -5.527 -1.928 8.875 1 93.81 46 SER B O 1
ATOM 1817 N N . GLU B 1 47 ? -6.281 0.12 9.336 1 91.44 47 GLU B N 1
ATOM 1818 C CA . GLU B 1 47 ? -7.59 -0.068 8.727 1 91.44 47 GLU B CA 1
ATOM 1819 C C . GLU B 1 47 ? -7.906 1.054 7.738 1 91.44 47 GLU B C 1
ATOM 1821 O O . GLU B 1 47 ? -7.395 2.168 7.875 1 91.44 47 GLU B O 1
ATOM 1826 N N . SER B 1 48 ? -8.602 0.717 6.684 1 92.5 48 SER B N 1
ATOM 1827 C CA . SER B 1 48 ? -9.156 1.696 5.758 1 92.5 48 SER B CA 1
ATOM 1828 C C . SER B 1 48 ? -10.656 1.869 5.973 1 92.5 48 SER B C 1
ATOM 1830 O O . SER B 1 48 ? -11.414 0.892 5.953 1 92.5 48 SER B O 1
ATOM 1832 N N . ILE B 1 49 ? -11.078 3.123 6.129 1 85 49 ILE B N 1
ATOM 1833 C CA . ILE B 1 49 ? -12.469 3.428 6.465 1 85 49 ILE B CA 1
ATOM 1834 C C . ILE B 1 49 ? -13.008 4.496 5.516 1 85 49 ILE B C 1
ATOM 1836 O O . ILE B 1 49 ? -12.258 5.359 5.059 1 85 49 ILE B O 1
ATOM 1840 N N . GLN B 1 50 ? -14.25 4.367 5.133 1 84.12 50 GLN B N 1
ATOM 1841 C CA . GLN B 1 50 ? -14.961 5.445 4.449 1 84.12 50 GLN B CA 1
ATOM 1842 C C . GLN B 1 50 ? -16.312 5.719 5.098 1 84.12 50 GLN B C 1
ATOM 1844 O O . GLN B 1 50 ? -16.969 4.801 5.594 1 84.12 50 GLN B O 1
ATOM 1849 N N . ASN B 1 51 ? -16.594 7.031 5.172 1 84.5 51 ASN B N 1
ATOM 1850 C CA . ASN B 1 51 ? -17.828 7.504 5.805 1 84.5 51 ASN B CA 1
ATOM 1851 C C . ASN B 1 51 ? -18.656 8.336 4.844 1 84.5 51 ASN B C 1
ATOM 1853 O O . ASN B 1 51 ? -19.281 9.328 5.246 1 84.5 51 ASN B O 1
ATOM 1857 N N . TYR B 1 52 ? -18.672 8 3.605 1 85.44 52 TYR B N 1
ATOM 1858 C CA . TYR B 1 52 ? -19.328 8.828 2.598 1 85.44 52 TYR B CA 1
ATOM 1859 C C . TYR B 1 52 ? -20.828 8.875 2.84 1 85.44 52 TYR B C 1
ATOM 1861 O O . TYR B 1 52 ? -21.531 9.734 2.287 1 85.44 52 TYR B O 1
ATOM 1869 N N . GLU B 1 53 ? -21.359 7.871 3.518 1 78.31 53 GLU B N 1
ATOM 1870 C CA . GLU B 1 53 ? -22.766 7.941 3.881 1 78.31 53 GLU B CA 1
ATOM 1871 C C . GLU B 1 53 ? -23.078 9.227 4.637 1 78.31 53 GLU B C 1
ATOM 1873 O O . GLU B 1 53 ? -24.234 9.664 4.691 1 78.31 53 GLU B O 1
ATOM 1878 N N . LYS B 1 54 ? -22.141 9.812 5.254 1 80.06 54 LYS B N 1
ATOM 1879 C CA . LYS B 1 54 ? -22.328 11.055 5.996 1 80.06 54 LYS B CA 1
ATOM 1880 C C . LYS B 1 54 ? -22.266 12.266 5.062 1 80.06 54 LYS B C 1
ATOM 1882 O O . LYS B 1 54 ? -22.5 13.391 5.488 1 80.06 54 LYS B O 1
ATOM 1887 N N . SER B 1 55 ? -21.844 11.969 3.836 1 77.69 55 SER B N 1
ATOM 1888 C CA . SER B 1 55 ? -21.812 13.047 2.855 1 77.69 55 SER B CA 1
ATOM 1889 C C . SER B 1 55 ? -23.203 13.336 2.299 1 77.69 55 SER B C 1
ATOM 1891 O O . SER B 1 55 ? -24.094 12.492 2.389 1 77.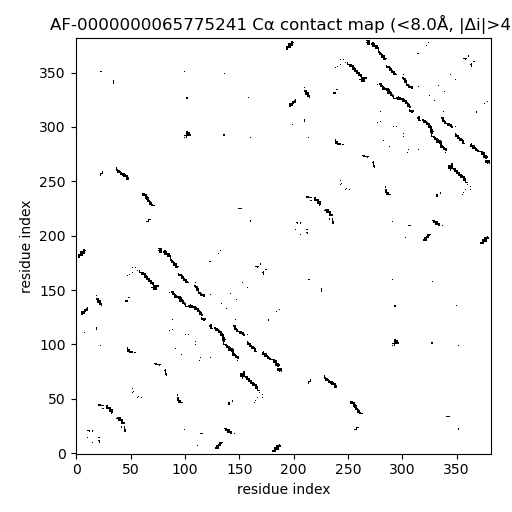69 55 SER B O 1
ATOM 1893 N N . SER B 1 56 ? -23.406 14.508 1.863 1 73.56 56 SER B N 1
ATOM 1894 C CA . SER B 1 56 ? -24.688 14.883 1.27 1 73.56 56 SER B CA 1
ATOM 1895 C C . SER B 1 56 ? -24.812 14.344 -0.153 1 73.56 56 SER B C 1
ATOM 1897 O O . SER B 1 56 ? -25.875 14.469 -0.777 1 73.56 56 SER B O 1
ATOM 1899 N N . SER B 1 57 ? -23.797 13.633 -0.573 1 72.12 57 SER B N 1
ATOM 1900 C CA . SER B 1 57 ? -23.75 13.188 -1.962 1 72.12 57 SER B CA 1
ATOM 1901 C C . SER B 1 57 ? -24.016 11.688 -2.068 1 72.12 57 SER B C 1
ATOM 1903 O O . SER B 1 57 ? -23.641 10.922 -1.186 1 72.12 57 SER B O 1
ATOM 1905 N N . ALA B 1 58 ? -25 11.297 -2.895 1 61.69 58 ALA B N 1
ATOM 1906 C CA . ALA B 1 58 ? -25.188 9.883 -3.211 1 61.69 58 ALA B CA 1
ATOM 1907 C C . ALA B 1 58 ? -24.203 9.422 -4.281 1 61.69 58 ALA B C 1
ATOM 1909 O O . ALA B 1 58 ? -24.219 9.938 -5.406 1 61.69 58 ALA B O 1
ATOM 1910 N N . SER B 1 59 ? -23.109 8.836 -3.838 1 66.5 59 SER B N 1
ATOM 1911 C CA . SER B 1 59 ? -22.219 8.477 -4.93 1 66.5 59 SER B CA 1
ATOM 1912 C C . SER B 1 59 ? -21.547 7.133 -4.668 1 66.5 59 SER B C 1
ATOM 1914 O O . SER B 1 59 ? -21.5 6.668 -3.525 1 66.5 59 SER B O 1
ATOM 1916 N N . THR B 1 60 ? -21.359 6.484 -5.723 1 68.06 60 THR B N 1
ATOM 1917 C CA . THR B 1 60 ? -20.562 5.262 -5.695 1 68.06 60 THR B CA 1
ATOM 1918 C C . THR B 1 60 ? -19.203 5.512 -5.055 1 68.06 60 THR B C 1
ATOM 1920 O O . THR B 1 60 ? -18.578 6.551 -5.285 1 68.06 60 THR B O 1
ATOM 1923 N N . ARG B 1 61 ? -18.844 4.68 -4.105 1 82.31 61 ARG B N 1
ATOM 1924 C CA . ARG B 1 61 ? -17.562 4.738 -3.393 1 82.31 61 ARG B CA 1
ATOM 1925 C C . ARG B 1 61 ? -16.609 3.65 -3.879 1 82.31 61 ARG B C 1
ATOM 1927 O O . ARG B 1 61 ? -16.984 2.473 -3.922 1 82.31 61 ARG B O 1
ATOM 1934 N N . LYS B 1 62 ? -15.523 4.141 -4.461 1 88.56 62 LYS B N 1
ATOM 1935 C CA . LYS B 1 62 ? -14.539 3.193 -4.988 1 88.56 62 LYS B CA 1
ATOM 1936 C C . LYS B 1 62 ? -13.219 3.297 -4.234 1 88.56 62 LYS B C 1
ATOM 1938 O O . LYS B 1 62 ? -12.773 4.395 -3.898 1 88.56 62 LYS B O 1
ATOM 1943 N N . GLY B 1 63 ? -12.688 2.127 -3.781 1 94.19 63 GLY B N 1
ATOM 1944 C CA . GLY B 1 63 ? -11.297 2.102 -3.348 1 94.19 63 GLY B CA 1
ATOM 1945 C C . GLY B 1 63 ? -10.312 2.258 -4.492 1 94.19 63 GLY B C 1
ATOM 1946 O O . GLY B 1 63 ? -10.352 1.494 -5.457 1 94.19 63 GLY B O 1
ATOM 1947 N N . VAL B 1 64 ? -9.414 3.242 -4.379 1 94.25 64 VAL B N 1
ATOM 1948 C CA . VAL B 1 64 ? -8.555 3.59 -5.508 1 94.25 64 VAL B CA 1
ATOM 1949 C C . VAL B 1 64 ? -7.098 3.605 -5.055 1 94.25 64 VAL B C 1
ATOM 1951 O O . VAL B 1 64 ? -6.785 4.07 -3.957 1 94.25 64 VAL B O 1
ATOM 1954 N N . TRP B 1 65 ? -6.25 3.082 -5.996 1 97.06 65 TRP B N 1
ATOM 1955 C CA . TRP B 1 65 ? -4.805 3.219 -5.855 1 97.06 65 TRP B CA 1
ATOM 1956 C C . TRP B 1 65 ? -4.266 4.297 -6.793 1 97.06 65 TRP B C 1
ATOM 1958 O O . TRP B 1 65 ? -4.496 4.246 -8 1 97.06 65 TRP B O 1
ATOM 1968 N N . ASN B 1 66 ? -3.625 5.246 -6.285 1 96.69 66 ASN B N 1
ATOM 1969 C CA . ASN B 1 66 ? -2.805 6.199 -7.027 1 96.69 66 ASN B CA 1
ATOM 1970 C C . ASN B 1 66 ? -1.316 5.957 -6.797 1 96.69 66 ASN B C 1
ATOM 1972 O O . ASN B 1 66 ? -0.933 5.309 -5.824 1 96.69 66 ASN B O 1
ATOM 1976 N N . PHE B 1 67 ? -0.585 6.379 -7.719 1 97.31 67 PHE B N 1
ATOM 1977 C CA . PHE B 1 67 ? 0.855 6.164 -7.656 1 97.31 67 PHE B CA 1
ATOM 1978 C C . PHE B 1 67 ? 1.607 7.477 -7.836 1 97.31 67 PHE B C 1
ATOM 1980 O O . PHE B 1 67 ? 1.304 8.25 -8.742 1 97.31 67 PHE B O 1
ATOM 1987 N N . PHE B 1 68 ? 2.588 7.762 -6.945 1 96.06 68 PHE B N 1
ATOM 1988 C CA . PHE B 1 68 ? 3.365 8.992 -6.992 1 96.06 68 PHE B CA 1
ATOM 1989 C C . PHE B 1 68 ? 4.828 8.703 -7.297 1 96.06 68 PHE B C 1
ATOM 1991 O O . PHE B 1 68 ? 5.445 7.855 -6.645 1 96.06 68 PHE B O 1
ATOM 1998 N N . SER B 1 69 ? 5.348 9.305 -8.258 1 94.69 69 SER B N 1
ATOM 1999 C CA . SER B 1 69 ? 6.789 9.438 -8.453 1 94.69 69 SER B CA 1
ATOM 2000 C C . SER B 1 69 ? 7.289 10.797 -7.98 1 94.69 69 SER B C 1
ATOM 2002 O O . SER B 1 69 ? 6.953 11.828 -8.562 1 94.69 69 SER B O 1
ATOM 2004 N N . THR B 1 70 ? 8.125 10.766 -6.914 1 93.12 70 THR B N 1
ATOM 2005 C CA . THR B 1 70 ? 8.43 12.023 -6.238 1 93.12 70 THR B CA 1
ATOM 2006 C C . THR B 1 70 ? 9.93 12.305 -6.266 1 93.12 70 THR B C 1
ATOM 2008 O O . THR B 1 70 ? 10.734 11.438 -5.934 1 93.12 70 THR B O 1
ATOM 2011 N N . HIS B 1 71 ? 10.273 13.453 -6.672 1 91.62 71 HIS B N 1
ATOM 2012 C CA . HIS B 1 71 ? 11.625 13.977 -6.477 1 91.62 71 HIS B CA 1
ATOM 2013 C C . HIS B 1 71 ? 11.766 14.641 -5.113 1 91.62 71 HIS B C 1
ATOM 2015 O O . HIS B 1 71 ? 10.852 15.336 -4.66 1 91.62 71 HIS B O 1
ATOM 2021 N N . PRO B 1 72 ? 12.945 14.359 -4.508 1 88 72 PRO B N 1
ATOM 2022 C CA . PRO B 1 72 ? 13.078 14.906 -3.156 1 88 72 PRO B CA 1
ATOM 2023 C C . PRO B 1 72 ? 13 16.438 -3.129 1 88 72 PRO B C 1
ATOM 2025 O O . PRO B 1 72 ? 13.547 17.094 -4.012 1 88 72 PRO B O 1
ATOM 2028 N N . SER B 1 73 ? 12.234 16.844 -2.262 1 77.69 73 SER B N 1
ATOM 2029 C CA . SER B 1 73 ? 12.164 18.297 -2.053 1 77.69 73 SER B CA 1
ATOM 2030 C C . SER B 1 73 ? 12.906 18.703 -0.784 1 77.69 73 SER B C 1
ATOM 2032 O O . SER B 1 73 ? 13.031 19.891 -0.487 1 77.69 73 SER B O 1
ATOM 2034 N N . VAL B 1 74 ? 13.273 17.719 -0.082 1 79.56 74 VAL B N 1
ATOM 2035 C CA . VAL B 1 74 ? 13.938 17.969 1.19 1 79.56 74 VAL B CA 1
ATOM 2036 C C . VAL B 1 74 ? 15.312 17.297 1.191 1 79.56 74 VAL B C 1
ATOM 2038 O O . VAL B 1 74 ? 15.461 16.172 0.707 1 79.56 74 VAL B O 1
ATOM 2041 N N . HIS B 1 75 ? 16.281 18.125 1.375 1 70.94 75 HIS B N 1
ATOM 2042 C CA . HIS B 1 75 ? 17.609 17.547 1.605 1 70.94 75 HIS B CA 1
ATOM 2043 C C . HIS B 1 75 ? 17.844 17.297 3.09 1 70.94 75 HIS B C 1
ATOM 2045 O O . HIS B 1 75 ? 17.266 17.969 3.941 1 70.94 75 HIS B O 1
ATOM 2051 N N . PRO B 1 76 ? 18.438 16.141 3.373 1 60.34 76 PRO B N 1
ATOM 2052 C CA . PRO B 1 76 ? 18.75 15.953 4.793 1 60.34 76 PRO B CA 1
ATOM 2053 C C . PRO B 1 76 ? 19.25 17.234 5.465 1 60.34 76 PRO B C 1
ATOM 2055 O O . PRO B 1 76 ? 20.188 17.859 4.977 1 60.34 76 PRO B O 1
ATOM 2058 N N . ALA B 1 77 ? 18.156 17.906 5.727 1 56.69 77 ALA B N 1
ATOM 2059 C CA . ALA B 1 77 ? 18.453 19.25 6.219 1 56.69 77 ALA B CA 1
ATOM 2060 C C . ALA B 1 77 ? 19.297 19.203 7.492 1 56.69 77 ALA B C 1
ATOM 2062 O O . ALA B 1 77 ? 19.25 18.203 8.227 1 56.69 77 ALA B O 1
ATOM 2063 N N . ASN B 1 78 ? 20.344 20.031 7.602 1 60.47 78 ASN B N 1
ATOM 2064 C CA . ASN B 1 78 ? 21.016 20.344 8.859 1 60.47 78 ASN B CA 1
ATOM 2065 C C . ASN B 1 78 ? 20.219 21.328 9.695 1 60.47 78 ASN B C 1
ATOM 2067 O O . ASN B 1 78 ? 19.188 21.844 9.242 1 60.47 78 ASN B O 1
ATOM 2071 N N . ASP B 1 79 ? 20.266 21.219 11.086 1 65 79 ASP B N 1
ATOM 2072 C CA . ASP B 1 79 ? 19.547 22 12.086 1 65 79 ASP B CA 1
ATOM 2073 C C . ASP B 1 79 ? 19.578 23.484 11.75 1 65 79 ASP B C 1
ATOM 2075 O O . ASP B 1 79 ? 18.906 24.297 12.398 1 65 79 ASP B O 1
ATOM 2079 N N . GLU B 1 80 ? 20.234 23.844 10.719 1 71.62 80 GLU B N 1
ATOM 2080 C CA . GLU B 1 80 ? 20.406 25.266 10.484 1 71.62 80 GLU B CA 1
ATOM 2081 C C . GLU B 1 80 ? 19.375 25.797 9.5 1 71.62 80 GLU B C 1
ATOM 2083 O O . GLU B 1 80 ? 19 26.984 9.555 1 71.62 80 GLU B O 1
ATOM 2088 N N . HIS B 1 81 ? 18.922 24.906 8.688 1 80.19 81 HIS B N 1
ATOM 2089 C CA . HIS B 1 81 ? 17.953 25.344 7.691 1 80.19 81 HIS B CA 1
ATOM 2090 C C . HIS B 1 81 ? 16.688 24.484 7.73 1 80.19 81 HIS B C 1
ATOM 2092 O O . HIS B 1 81 ? 16.766 23.281 7.984 1 80.19 81 HIS B O 1
ATOM 2098 N N . ALA B 1 82 ? 15.602 25.234 7.457 1 85.94 82 ALA B N 1
ATOM 2099 C CA . ALA B 1 82 ? 14.336 24.5 7.402 1 85.94 82 ALA B CA 1
ATOM 2100 C C . ALA B 1 82 ? 14.352 23.469 6.281 1 85.94 82 ALA B C 1
ATOM 2102 O O . ALA B 1 82 ? 14.844 23.734 5.184 1 85.94 82 ALA B O 1
ATOM 2103 N N . ALA B 1 83 ? 13.938 22.328 6.598 1 83.5 83 ALA B N 1
ATOM 2104 C CA . ALA B 1 83 ? 13.844 21.25 5.605 1 83.5 83 ALA B CA 1
ATOM 2105 C C . ALA B 1 83 ? 12.727 21.531 4.609 1 83.5 83 ALA B C 1
ATOM 2107 O O . ALA B 1 83 ? 12.836 21.203 3.426 1 83.5 83 ALA B O 1
ATOM 2108 N N . PHE B 1 84 ? 11.648 22.094 5.152 1 84.75 84 PHE B N 1
ATOM 2109 C CA . PHE B 1 84 ? 10.484 22.344 4.312 1 84.75 84 PHE B CA 1
ATOM 2110 C C . PHE B 1 84 ? 9.555 23.344 4.977 1 84.75 84 PHE B C 1
ATOM 2112 O O . PHE B 1 84 ? 9.664 23.625 6.172 1 84.75 84 PHE B O 1
ATOM 2119 N N . GLN B 1 85 ? 8.711 23.938 4.141 1 89.5 85 GLN B N 1
ATOM 2120 C CA . GLN B 1 85 ? 7.691 24.859 4.645 1 89.5 85 GLN B CA 1
ATOM 2121 C C . GLN B 1 85 ? 6.285 24.328 4.367 1 89.5 85 GLN B C 1
ATOM 2123 O O . GLN B 1 85 ? 6 23.875 3.262 1 89.5 85 GLN B O 1
ATOM 2128 N N . ILE B 1 86 ? 5.508 24.375 5.375 1 92.75 86 ILE B N 1
ATOM 2129 C CA . ILE B 1 86 ? 4.109 23.984 5.238 1 92.75 86 ILE B CA 1
ATOM 2130 C C . ILE B 1 86 ? 3.25 25.234 5.043 1 92.75 86 ILE B C 1
ATOM 2132 O O . ILE B 1 86 ? 3.152 26.078 5.941 1 92.75 86 ILE B O 1
ATOM 2136 N N . SER B 1 87 ? 2.695 25.391 3.887 1 93.88 87 SER B N 1
ATOM 2137 C CA . SER B 1 87 ? 1.794 26.516 3.639 1 93.88 87 SER B CA 1
ATOM 2138 C C . SER B 1 87 ? 0.414 26.031 3.209 1 93.88 87 SER B C 1
ATOM 2140 O O . SER B 1 87 ? -0.523 26.812 3.1 1 93.88 87 SER B O 1
ATOM 2142 N N . VAL B 1 88 ? 0.306 24.766 2.934 1 95.88 88 VAL B N 1
ATOM 2143 C CA . VAL B 1 88 ? -0.946 24.156 2.492 1 95.88 88 VAL B CA 1
ATOM 2144 C C . VAL B 1 88 ? -1.183 22.844 3.248 1 95.88 88 VAL B C 1
ATOM 2146 O O . VAL B 1 88 ? -0.255 22.062 3.447 1 95.88 88 VAL B O 1
ATOM 2149 N N . LEU B 1 89 ? -2.383 22.672 3.715 1 97.44 89 LEU B N 1
ATOM 2150 C CA . LEU B 1 89 ? -2.848 21.391 4.258 1 97.44 89 LEU B CA 1
ATOM 2151 C C . LEU B 1 89 ? -4.102 20.922 3.531 1 97.44 89 LEU B C 1
ATOM 2153 O O . LEU B 1 89 ? -4.895 21.734 3.053 1 97.44 89 LEU B O 1
ATOM 2157 N N . GLU B 1 90 ? -4.211 19.656 3.441 1 98.06 90 GLU B N 1
ATOM 2158 C CA . GLU B 1 90 ? -5.41 19.031 2.881 1 98.06 90 GLU B CA 1
ATOM 2159 C C . GLU B 1 90 ? -5.969 17.969 3.814 1 98.06 90 GLU B C 1
ATOM 2161 O O . GLU B 1 90 ? -5.285 17.531 4.742 1 98.06 90 GLU B O 1
ATOM 2166 N N . ARG B 1 91 ? -7.246 17.609 3.611 1 97.69 91 ARG B N 1
ATOM 2167 C CA . ARG B 1 91 ? -7.844 16.484 4.324 1 97.69 91 ARG B CA 1
ATOM 2168 C C . ARG B 1 91 ? -8.875 15.766 3.453 1 97.69 91 ARG B C 1
ATOM 2170 O O . ARG B 1 91 ? -9.406 16.359 2.506 1 97.69 91 ARG B O 1
ATOM 2177 N N . HIS B 1 92 ? -9.008 14.547 3.686 1 96.56 92 HIS B N 1
ATOM 2178 C CA . HIS B 1 92 ? -10.109 13.734 3.178 1 96.56 92 HIS B CA 1
ATOM 2179 C C . HIS B 1 92 ? -11.164 13.508 4.254 1 96.56 92 HIS B C 1
ATOM 2181 O O . HIS B 1 92 ? -10.992 12.648 5.121 1 96.56 92 HIS B O 1
ATOM 2187 N N . PRO B 1 93 ? -12.242 14.281 4.195 1 94.31 93 PRO B N 1
ATOM 2188 C CA . PRO B 1 93 ? -13.164 14.289 5.336 1 94.31 93 PRO B CA 1
ATOM 2189 C C . PRO B 1 93 ? -13.812 12.93 5.574 1 94.31 93 PRO B C 1
ATOM 2191 O O . PRO B 1 93 ? -14.172 12.602 6.711 1 94.31 93 PRO B O 1
ATOM 2194 N N . PHE B 1 94 ? -13.922 12.062 4.551 1 93.06 94 PHE B N 1
ATOM 2195 C CA . PHE B 1 94 ? -14.781 10.891 4.699 1 93.06 94 PHE B CA 1
ATOM 2196 C C . PHE B 1 94 ? -13.977 9.602 4.531 1 93.06 94 PHE B C 1
ATOM 2198 O O . PHE B 1 94 ? -14.531 8.508 4.598 1 93.06 94 PHE B O 1
ATOM 2205 N N . THR B 1 95 ? -12.734 9.75 4.277 1 95.12 95 THR B N 1
ATOM 2206 C CA . THR B 1 95 ? -11.961 8.539 4.031 1 95.12 95 THR B CA 1
ATOM 2207 C C . THR B 1 95 ? -10.578 8.641 4.66 1 95.12 95 THR B C 1
ATOM 2209 O O . THR B 1 95 ? -9.984 9.727 4.684 1 95.12 95 THR B O 1
ATOM 2212 N N . THR B 1 96 ? -10.094 7.504 5.168 1 96.75 96 THR B N 1
ATOM 2213 C CA . THR B 1 96 ? -8.664 7.426 5.434 1 96.75 96 THR B CA 1
ATOM 2214 C C . THR B 1 96 ? -7.867 7.504 4.133 1 96.75 96 THR B C 1
ATOM 2216 O O . THR B 1 96 ? -8.406 7.27 3.051 1 96.75 96 THR B O 1
ATOM 2219 N N . GLN B 1 97 ? -6.684 7.855 4.188 1 97.62 97 GLN B N 1
ATOM 2220 C CA . GLN B 1 97 ? -5.73 7.793 3.084 1 97.62 97 GLN B CA 1
ATOM 2221 C C . GLN B 1 97 ? -4.402 7.191 3.535 1 97.62 97 GLN B C 1
ATOM 2223 O O . GLN B 1 97 ? -3.854 7.586 4.562 1 97.62 97 GLN B O 1
ATOM 2228 N N . THR B 1 98 ? -3.971 6.195 2.848 1 98.62 98 THR B N 1
ATOM 2229 C CA . THR B 1 98 ? -2.74 5.488 3.188 1 98.62 98 THR B CA 1
ATOM 2230 C C . THR B 1 98 ? -1.667 5.73 2.131 1 98.62 98 THR B C 1
ATOM 2232 O O . THR B 1 98 ? -1.956 5.727 0.933 1 98.62 98 THR B O 1
ATOM 2235 N N . PHE B 1 99 ? -0.412 5.969 2.529 1 98.62 99 PHE B N 1
ATOM 2236 C CA . PHE B 1 99 ? 0.761 6.004 1.665 1 98.62 99 PHE B CA 1
ATOM 2237 C C . PHE B 1 99 ? 1.756 4.918 2.053 1 98.62 99 PHE B C 1
ATOM 2239 O O . PHE B 1 99 ? 2.064 4.746 3.234 1 98.62 99 PHE B O 1
ATOM 2246 N N . ILE B 1 100 ? 2.225 4.148 1.11 1 98.69 100 ILE B N 1
ATOM 2247 C CA . ILE B 1 100 ? 3.262 3.135 1.286 1 98.69 100 ILE B CA 1
ATOM 2248 C C . ILE B 1 100 ? 4.492 3.51 0.467 1 98.69 100 ILE B C 1
ATOM 2250 O O . ILE B 1 100 ? 4.418 3.639 -0.757 1 98.69 100 ILE B O 1
ATOM 2254 N N . PRO B 1 101 ? 5.656 3.67 1.153 1 98.38 101 PRO B N 1
ATOM 2255 C CA . PRO B 1 101 ? 6.859 4.023 0.399 1 98.38 101 PRO B CA 1
ATOM 2256 C C . PRO B 1 101 ? 7.488 2.822 -0.307 1 98.38 101 PRO B C 1
ATOM 2258 O O . PRO B 1 101 ? 7.496 1.716 0.239 1 98.38 101 PRO B O 1
ATOM 2261 N N . MET B 1 102 ? 7.941 3.07 -1.481 1 98 102 MET B N 1
ATOM 2262 C CA . MET B 1 102 ? 8.672 2.076 -2.264 1 98 102 MET B CA 1
ATOM 2263 C C . MET B 1 102 ? 10.07 2.574 -2.611 1 98 102 MET B C 1
ATOM 2265 O O . MET B 1 102 ? 10.336 3.775 -2.553 1 98 102 MET B O 1
ATOM 2269 N N . CYS B 1 103 ? 10.961 1.638 -2.875 1 97.06 103 CYS B N 1
ATOM 2270 C CA . CYS B 1 103 ? 12.281 1.884 -3.432 1 97.06 103 CYS B CA 1
ATOM 2271 C C . CYS B 1 103 ? 13.172 2.604 -2.426 1 97.06 103 CYS B C 1
ATOM 2273 O O . CYS B 1 103 ? 14.016 3.414 -2.809 1 97.06 103 CYS B O 1
ATOM 2275 N N . ARG B 1 104 ? 12.906 2.447 -1.166 1 96.56 104 ARG B N 1
ATOM 2276 C CA . ARG B 1 104 ? 13.711 2.996 -0.082 1 96.56 104 ARG B CA 1
ATOM 2277 C C . ARG B 1 104 ? 14.195 1.895 0.856 1 96.56 104 ARG B C 1
ATOM 2279 O O . ARG B 1 104 ? 13.461 0.937 1.12 1 96.56 104 ARG B O 1
ATOM 2286 N N . SER B 1 105 ? 15.414 2.111 1.396 1 95.44 105 SER B N 1
ATOM 2287 C CA . SER B 1 105 ? 15.898 1.157 2.387 1 95.44 105 SER B CA 1
ATOM 2288 C C . SER B 1 105 ? 15.156 1.303 3.709 1 95.44 105 SER B C 1
ATOM 2290 O O . SER B 1 105 ? 14.648 2.381 4.027 1 95.44 105 SER B O 1
ATOM 2292 N N . SER B 1 106 ? 15.172 0.294 4.469 1 95.31 106 SER B N 1
ATOM 2293 C CA . SER B 1 106 ? 14.336 0.177 5.656 1 95.31 106 SER B CA 1
ATOM 2294 C C . SER B 1 106 ? 14.609 1.307 6.645 1 95.31 106 SER B C 1
ATOM 2296 O O . SER B 1 106 ? 13.68 1.906 7.188 1 95.31 106 SER B O 1
ATOM 2298 N N . ASP B 1 107 ? 15.875 1.693 6.871 1 92.94 107 ASP B N 1
ATOM 2299 C CA . ASP B 1 107 ? 16.234 2.607 7.953 1 92.94 107 ASP B CA 1
ATOM 2300 C C . ASP B 1 107 ? 16.469 4.02 7.422 1 92.94 107 ASP B C 1
ATOM 2302 O O . ASP B 1 107 ? 16.719 4.945 8.195 1 92.94 107 ASP B O 1
ATOM 2306 N N . GLU B 1 108 ? 16.312 4.16 6.145 1 92.38 108 GLU B N 1
ATOM 2307 C CA . GLU B 1 108 ? 16.469 5.469 5.52 1 92.38 108 GLU B CA 1
ATOM 2308 C C . GLU B 1 108 ? 15.32 6.402 5.883 1 92.38 108 GLU B C 1
ATOM 2310 O O . GLU B 1 108 ? 14.164 5.98 5.926 1 92.38 108 GLU B O 1
ATOM 2315 N N . GLN B 1 109 ? 15.711 7.648 6.219 1 92.5 109 GLN B N 1
ATOM 2316 C CA . GLN B 1 109 ? 14.664 8.664 6.27 1 92.5 109 GLN B CA 1
ATOM 2317 C C . GLN B 1 109 ? 14.055 8.891 4.891 1 92.5 109 GLN B C 1
ATOM 2319 O O . GLN B 1 109 ? 14.711 9.438 4 1 92.5 109 GLN B O 1
ATOM 2324 N N . ALA B 1 110 ? 12.828 8.578 4.766 1 94.44 110 ALA B N 1
ATOM 2325 C CA . ALA B 1 110 ? 12.273 8.484 3.416 1 94.44 110 ALA B CA 1
ATOM 2326 C C . ALA B 1 110 ? 11.398 9.695 3.102 1 94.44 110 ALA B C 1
ATOM 2328 O O . ALA B 1 110 ? 11.445 10.242 1.995 1 94.44 110 ALA B O 1
ATOM 2329 N N . TYR B 1 111 ? 10.547 10.094 4.012 1 94.5 111 TYR B N 1
ATOM 2330 C CA . TYR B 1 111 ? 9.633 11.188 3.725 1 94.5 111 TYR B CA 1
ATOM 2331 C C . TYR B 1 111 ? 9.156 11.852 5.012 1 94.5 111 TYR B C 1
ATOM 2333 O O . TYR B 1 111 ? 9.305 11.289 6.098 1 94.5 111 TYR B O 1
ATOM 2341 N N . LEU B 1 112 ? 8.695 13.086 4.879 1 93.38 112 LEU B N 1
ATOM 2342 C CA . LEU B 1 112 ? 8.164 13.906 5.961 1 93.38 112 LEU B CA 1
ATOM 2343 C C . LEU B 1 112 ? 6.637 13.969 5.895 1 93.38 112 LEU B C 1
ATOM 2345 O O . LEU B 1 112 ? 6.062 14.102 4.812 1 93.38 112 LEU B O 1
ATOM 2349 N N . ILE B 1 113 ? 6.043 13.758 7.008 1 95.69 113 ILE B N 1
ATOM 2350 C CA . ILE B 1 113 ? 4.602 13.945 7.148 1 95.69 113 ILE B CA 1
ATOM 2351 C C . ILE B 1 113 ? 4.328 15.117 8.086 1 95.69 113 ILE B C 1
ATOM 2353 O O . ILE B 1 113 ? 5.023 15.297 9.094 1 95.69 113 ILE B O 1
ATOM 2357 N N . ALA B 1 114 ? 3.408 15.922 7.758 1 96.19 114 ALA B N 1
ATOM 2358 C CA . ALA B 1 114 ? 2.945 17.016 8.617 1 96.19 114 ALA B CA 1
ATOM 2359 C C . ALA B 1 114 ? 1.428 16.969 8.781 1 96.19 114 ALA B C 1
ATOM 2361 O O . ALA B 1 114 ? 0.694 16.859 7.793 1 96.19 114 ALA B O 1
ATOM 2362 N N . VAL B 1 115 ? 1.039 17.031 10.008 1 98.19 115 VAL B N 1
ATOM 2363 C CA . VAL B 1 115 ? -0.381 16.891 10.312 1 98.19 115 VAL B CA 1
ATOM 2364 C C . VAL B 1 115 ? -0.821 17.984 11.273 1 98.19 115 VAL B C 1
ATOM 2366 O O . VAL B 1 115 ? 0.002 18.547 11.992 1 98.19 115 VAL B O 1
ATOM 2369 N N . ALA B 1 116 ? -2.074 18.266 11.234 1 97.88 116 ALA B N 1
ATOM 2370 C CA . ALA B 1 116 ? -2.721 19.156 12.188 1 97.88 116 ALA B CA 1
ATOM 2371 C C . ALA B 1 116 ? -4.125 18.672 12.531 1 97.88 116 ALA B C 1
ATOM 2373 O O . ALA B 1 116 ? -4.852 18.188 11.664 1 97.88 116 ALA B O 1
ATOM 2374 N N . PRO B 1 117 ? -4.469 18.766 13.805 1 96.38 117 PRO B N 1
ATOM 2375 C CA . PRO B 1 117 ? -5.859 18.453 14.148 1 96.38 117 PRO B CA 1
ATOM 2376 C C . PRO B 1 117 ? -6.836 19.531 13.688 1 96.38 117 PRO B C 1
ATOM 2378 O O . PRO B 1 117 ? -6.418 20.578 13.219 1 96.38 117 PRO B O 1
ATOM 2381 N N . ASN B 1 118 ? -8.039 19.156 13.711 1 94.56 118 ASN B N 1
ATOM 2382 C CA . ASN B 1 118 ? -9.078 20.141 13.469 1 94.56 118 ASN B CA 1
ATOM 2383 C C . ASN B 1 118 ? -9.156 21.156 14.594 1 94.56 118 ASN B C 1
ATOM 2385 O O . ASN B 1 118 ? -9.133 20.797 15.773 1 94.56 118 ASN B O 1
ATOM 2389 N N . ALA B 1 119 ? -9.305 22.422 14.227 1 95.69 119 ALA B N 1
ATOM 2390 C CA . ALA B 1 119 ? -9.781 23.438 15.164 1 95.69 119 ALA B CA 1
ATOM 2391 C C . ALA B 1 119 ? -11.281 23.312 15.383 1 95.69 119 ALA B C 1
ATOM 2393 O O . ALA B 1 119 ? -11.969 22.578 14.68 1 95.69 119 ALA B O 1
ATOM 2394 N N . PRO B 1 120 ? -11.82 23.969 16.375 1 92.81 120 PRO B N 1
ATOM 2395 C CA . PRO B 1 120 ? -13.25 23.891 16.641 1 92.81 120 PRO B CA 1
ATOM 2396 C C . PRO B 1 120 ? -14.109 24.25 15.438 1 92.81 120 PRO B C 1
ATOM 2398 O O . PRO B 1 120 ? -15.211 23.719 15.273 1 92.81 120 PRO B O 1
ATOM 2401 N N . ASP B 1 121 ? -13.648 25.062 14.57 1 94.25 121 ASP B N 1
ATOM 2402 C CA . ASP B 1 121 ? -14.422 25.5 13.414 1 94.25 121 ASP B CA 1
ATOM 2403 C C . ASP B 1 121 ? -14.234 24.531 12.242 1 94.25 121 ASP B C 1
ATOM 2405 O O . ASP B 1 121 ? -14.758 24.766 11.148 1 94.25 121 ASP B O 1
ATOM 2409 N N . GLY B 1 122 ? -13.422 23.547 12.398 1 93.5 122 GLY B N 1
ATOM 2410 C CA . GLY B 1 122 ? -13.211 22.562 11.352 1 93.5 122 GLY B CA 1
ATOM 2411 C C . GLY B 1 122 ? -11.984 22.828 10.5 1 93.5 122 GLY B C 1
ATOM 2412 O O . GLY B 1 122 ? -11.57 21.984 9.703 1 93.5 122 GLY B O 1
ATOM 2413 N N . MET B 1 123 ? -11.484 23.984 10.648 1 96.69 123 MET B N 1
ATOM 2414 C CA . MET B 1 123 ? -10.266 24.359 9.938 1 96.69 123 MET B CA 1
ATOM 2415 C C . MET B 1 123 ? -9.031 23.766 10.617 1 96.69 123 MET B C 1
ATOM 2417 O O . MET B 1 123 ? -9.117 23.281 11.75 1 96.69 123 MET B O 1
ATOM 2421 N N . PRO B 1 124 ? -7.914 23.688 9.852 1 97.62 124 PRO B N 1
ATOM 2422 C CA . PRO B 1 124 ? -6.723 23.172 10.523 1 97.62 124 PRO B CA 1
ATOM 2423 C C . PRO B 1 124 ? -6.297 24.031 11.719 1 97.62 124 PRO B C 1
ATOM 2425 O O . PRO B 1 124 ? -6.281 25.25 11.625 1 97.62 124 PRO B O 1
ATOM 2428 N N . ASP B 1 125 ? -6.016 23.391 12.812 1 96.88 125 ASP B N 1
ATOM 2429 C CA . ASP B 1 125 ? -5.328 24.078 13.898 1 96.88 125 ASP B CA 1
ATOM 2430 C C . ASP B 1 125 ? -3.834 24.203 13.617 1 96.88 125 ASP B C 1
ATOM 2432 O O . ASP B 1 125 ? -3.045 23.359 14.047 1 96.88 125 ASP B O 1
ATOM 2436 N N . TRP B 1 126 ? -3.443 25.219 12.984 1 96.44 126 TRP B N 1
ATOM 2437 C CA . TRP B 1 126 ? -2.07 25.438 12.531 1 96.44 126 TRP B CA 1
ATOM 2438 C C . TRP B 1 126 ? -1.11 25.469 13.719 1 96.44 126 TRP B C 1
ATOM 2440 O O . TRP B 1 126 ? 0.054 25.094 13.594 1 96.44 126 TRP B O 1
ATOM 2450 N N . ASN B 1 127 ? -1.603 25.875 14.852 1 94.5 127 ASN B N 1
ATOM 2451 C CA . ASN B 1 127 ? -0.759 26 16.031 1 94.5 127 ASN B CA 1
ATOM 2452 C C . ASN B 1 127 ? -0.409 24.641 16.625 1 94.5 127 ASN B C 1
ATOM 2454 O O . ASN B 1 127 ? 0.514 24.531 17.438 1 94.5 127 ASN B O 1
ATOM 2458 N N . GLN B 1 128 ? -1.128 23.641 16.203 1 96.19 128 GLN B N 1
ATOM 2459 C CA . GLN B 1 128 ? -0.896 22.297 16.734 1 96.19 128 GLN B CA 1
ATOM 2460 C C . GLN B 1 128 ? -0.34 21.375 15.648 1 96.19 128 GLN B C 1
ATOM 2462 O O . GLN B 1 128 ? -0.442 20.156 15.75 1 96.19 128 GLN B O 1
ATOM 2467 N N . THR B 1 129 ? 0.205 22 14.672 1 97.19 129 THR B N 1
ATOM 2468 C CA . THR B 1 129 ? 0.827 21.219 13.609 1 97.19 129 THR B CA 1
ATOM 2469 C C . THR B 1 129 ? 2.016 20.438 14.141 1 97.19 129 THR B C 1
ATOM 2471 O O . THR B 1 129 ? 2.812 20.953 14.93 1 97.19 129 THR B O 1
ATOM 2474 N N . GLN B 1 130 ? 2.1 19.203 13.727 1 96.94 130 GLN B N 1
ATOM 2475 C CA . GLN B 1 130 ? 3.217 18.312 14.047 1 96.94 130 GLN B CA 1
ATOM 2476 C C . GLN B 1 130 ? 3.826 17.719 12.781 1 96.94 130 GLN B C 1
ATOM 2478 O O . GLN B 1 130 ? 3.154 17.609 11.758 1 96.94 130 GLN B O 1
ATOM 2483 N N . ALA B 1 131 ? 5.102 17.375 12.898 1 95.81 131 ALA B N 1
ATOM 2484 C CA . ALA B 1 131 ? 5.801 16.75 11.781 1 95.81 131 ALA B CA 1
ATOM 2485 C C . ALA B 1 131 ? 6.527 15.484 12.227 1 95.81 131 ALA B C 1
ATOM 2487 O O . ALA B 1 131 ? 6.996 15.406 13.367 1 95.81 131 ALA B O 1
ATOM 2488 N N . PHE B 1 132 ? 6.574 14.57 11.344 1 96.06 132 PHE B N 1
ATOM 2489 C CA . PHE B 1 132 ? 7.238 13.289 11.586 1 96.06 132 PHE B CA 1
ATOM 2490 C C . PHE B 1 132 ? 8.125 12.914 10.406 1 96.06 132 PHE B C 1
ATOM 2492 O O . PHE B 1 132 ? 7.812 13.227 9.258 1 96.06 132 PHE B O 1
ATOM 2499 N N . VAL B 1 133 ? 9.219 12.289 10.711 1 95 133 VAL B N 1
ATOM 2500 C CA . VAL B 1 133 ? 10.055 11.664 9.68 1 95 133 VAL B CA 1
ATOM 2501 C C . VAL B 1 133 ? 9.766 10.172 9.617 1 95 133 VAL B C 1
ATOM 2503 O O . VAL B 1 133 ? 9.906 9.461 10.617 1 95 133 VAL B O 1
ATOM 2506 N N . ALA B 1 134 ? 9.352 9.734 8.484 1 96.5 134 ALA B N 1
ATOM 2507 C CA . ALA B 1 134 ? 9.086 8.312 8.266 1 96.5 134 ALA B CA 1
ATOM 2508 C C . ALA B 1 134 ? 10.281 7.621 7.621 1 96.5 134 ALA B C 1
ATOM 2510 O O . ALA B 1 134 ? 10.961 8.203 6.77 1 96.5 134 ALA B O 1
ATOM 2511 N N . LYS B 1 135 ? 10.5 6.41 7.992 1 96.44 135 LYS B N 1
ATOM 2512 C CA . LYS B 1 135 ? 11.539 5.582 7.387 1 96.44 135 LYS B CA 1
ATOM 2513 C C . LYS B 1 135 ? 10.992 4.809 6.188 1 96.44 135 LYS B C 1
ATOM 2515 O O . LYS B 1 135 ? 9.789 4.789 5.949 1 96.44 135 LYS B O 1
ATOM 2520 N N . GLY B 1 136 ? 11.953 4.168 5.465 1 96.69 136 GLY B N 1
ATOM 2521 C CA . GLY B 1 136 ? 11.586 3.402 4.285 1 96.69 136 GLY B CA 1
ATOM 2522 C C . GLY B 1 136 ? 10.695 2.217 4.594 1 96.69 136 GLY B C 1
ATOM 2523 O O . GLY B 1 136 ? 9.945 1.752 3.729 1 96.69 136 GLY B O 1
ATOM 2524 N N . ALA B 1 137 ? 10.633 1.769 5.84 1 97.69 137 ALA B N 1
ATOM 2525 C CA . ALA B 1 137 ? 9.867 0.583 6.219 1 97.69 137 ALA B CA 1
ATOM 2526 C C . ALA B 1 137 ? 8.531 0.971 6.844 1 97.69 137 ALA B C 1
ATOM 2528 O O . ALA B 1 137 ? 7.848 0.133 7.441 1 97.69 137 ALA B O 1
ATOM 2529 N N . GLN B 1 138 ? 8.18 2.234 6.738 1 98.19 138 GLN B N 1
ATOM 2530 C CA . GLN B 1 138 ? 6.98 2.711 7.414 1 98.19 138 GLN B CA 1
ATOM 2531 C C . GLN B 1 138 ? 6.012 3.355 6.422 1 98.19 138 GLN B C 1
ATOM 2533 O O . GLN B 1 138 ? 6.348 4.348 5.773 1 98.19 138 GLN B O 1
ATOM 2538 N N . GLY B 1 139 ? 4.812 2.75 6.242 1 98.56 139 GLY B N 1
ATOM 2539 C CA . GLY B 1 139 ? 3.697 3.453 5.629 1 98.56 139 GLY B CA 1
ATOM 2540 C C . GLY B 1 139 ? 2.871 4.25 6.621 1 98.56 139 GLY B C 1
ATOM 2541 O O . GLY B 1 139 ? 3.043 4.105 7.836 1 98.56 139 GLY B O 1
ATOM 2542 N N . VAL B 1 140 ? 1.981 5.09 6.113 1 98.56 140 VAL B N 1
ATOM 2543 C CA . VAL B 1 140 ? 1.148 5.898 6.996 1 98.56 140 VAL B CA 1
ATOM 2544 C C . VAL B 1 140 ? -0.297 5.879 6.504 1 98.56 140 VAL B C 1
ATOM 2546 O O . VAL B 1 140 ? -0.549 5.945 5.301 1 98.56 140 VAL B O 1
ATOM 2549 N N . THR B 1 141 ? -1.206 5.727 7.418 1 98.56 141 THR B N 1
ATOM 2550 C CA . THR B 1 141 ? -2.629 5.941 7.176 1 98.56 141 THR B CA 1
ATOM 2551 C C . THR B 1 141 ? -3.133 7.156 7.949 1 98.56 141 THR B C 1
ATOM 2553 O O . THR B 1 141 ? -3.141 7.152 9.18 1 98.56 141 THR B O 1
ATOM 2556 N N . TYR B 1 142 ? -3.547 8.195 7.227 1 98.19 142 TYR B N 1
ATOM 2557 C CA . TYR B 1 142 ? -4.23 9.32 7.855 1 98.19 142 TYR B CA 1
ATOM 2558 C C . TYR B 1 142 ? -5.68 8.969 8.172 1 98.19 142 TYR B C 1
ATOM 2560 O O . TYR B 1 142 ? -6.391 8.422 7.324 1 98.19 142 TYR B O 1
ATOM 2568 N N . SER B 1 143 ? -6.117 9.336 9.359 1 96.5 143 SER B N 1
ATOM 2569 C CA . SER B 1 143 ? -7.531 9.188 9.688 1 96.5 143 SER B CA 1
ATOM 2570 C C . SER B 1 143 ? -8.391 10.133 8.852 1 96.5 143 SER B C 1
ATOM 2572 O O . SER B 1 143 ? -7.906 11.164 8.367 1 96.5 143 SER B O 1
ATOM 2574 N N . ALA B 1 144 ? -9.648 9.703 8.695 1 95.25 144 ALA B N 1
ATOM 2575 C CA . ALA B 1 144 ? -10.578 10.602 8.016 1 95.25 144 ALA B CA 1
ATOM 2576 C C . ALA B 1 144 ? -10.625 11.961 8.703 1 95.25 144 ALA B C 1
ATOM 2578 O O . ALA B 1 144 ? -10.695 12.047 9.93 1 95.25 144 ALA B O 1
ATOM 2579 N N . GLY B 1 145 ? -10.484 12.992 7.906 1 94.75 145 GLY B N 1
ATOM 2580 C CA . GLY B 1 145 ? -10.672 14.344 8.422 1 94.75 145 GLY B CA 1
ATOM 2581 C C . GLY B 1 145 ? -9.398 14.953 8.969 1 94.75 145 GLY B C 1
ATOM 2582 O O . GLY B 1 145 ? -9.375 16.141 9.32 1 94.75 145 GLY B O 1
ATOM 2583 N N . VAL B 1 146 ? -8.344 14.195 9.039 1 97 146 VAL B N 1
ATOM 2584 C CA . VAL B 1 146 ? -7.078 14.727 9.539 1 97 146 VAL B CA 1
ATOM 2585 C C . VAL B 1 146 ? -6.43 15.609 8.469 1 97 146 VAL B C 1
ATOM 2587 O O . VAL B 1 146 ? -6.32 15.203 7.312 1 97 146 VAL B O 1
ATOM 2590 N N . TRP B 1 147 ? -6.094 16.797 8.938 1 98.38 147 TRP B N 1
ATOM 2591 C CA . TRP B 1 147 ? -5.34 17.688 8.055 1 98.38 147 TRP B CA 1
ATOM 2592 C C . TRP B 1 147 ? -3.893 17.219 7.918 1 98.38 147 TRP B C 1
ATOM 2594 O O . TRP B 1 147 ? -3.248 16.891 8.914 1 98.38 147 TRP B O 1
ATOM 2604 N N . HIS B 1 148 ? -3.457 17.203 6.711 1 98.38 148 HIS B N 1
ATOM 2605 C CA . HIS B 1 148 ? -2.068 16.812 6.477 1 98.38 148 HIS B CA 1
ATOM 2606 C C . HIS B 1 148 ? -1.495 17.547 5.262 1 98.38 148 HIS B C 1
ATOM 2608 O O . HIS B 1 148 ? -2.242 17.969 4.379 1 98.38 148 HIS B O 1
ATOM 2614 N N . ALA B 1 149 ? -0.17 17.719 5.227 1 96.25 149 ALA B N 1
ATOM 2615 C CA . ALA B 1 149 ? 0.51 18.312 4.078 1 96.25 149 ALA B CA 1
ATOM 2616 C C . ALA B 1 149 ? 0.682 17.297 2.953 1 96.25 149 ALA B C 1
ATOM 2618 O O . ALA B 1 149 ? 0.721 16.094 3.199 1 96.25 149 ALA B O 1
ATOM 2619 N N . PRO B 1 150 ? 0.746 17.828 1.671 1 93.31 150 PRO B N 1
ATOM 2620 C CA . PRO B 1 150 ? 1.177 16.906 0.625 1 93.31 150 PRO B CA 1
ATOM 2621 C C . PRO B 1 150 ? 2.5 16.219 0.956 1 93.31 150 PRO B C 1
ATOM 2623 O O . PRO B 1 150 ? 3.307 16.766 1.716 1 93.31 150 PRO B O 1
ATOM 2626 N N . MET B 1 151 ? 2.703 15.031 0.354 1 90.62 151 MET B N 1
ATOM 2627 C CA . MET B 1 151 ? 3.871 14.227 0.7 1 90.62 151 MET B CA 1
ATOM 2628 C C . MET B 1 151 ? 5.16 14.945 0.297 1 90.62 151 MET B C 1
ATOM 2630 O O . MET B 1 151 ? 5.23 15.539 -0.776 1 90.62 151 MET B O 1
ATOM 2634 N N . VAL B 1 152 ? 6.086 14.875 1.202 1 89.75 152 VAL B N 1
ATOM 2635 C CA . VAL B 1 152 ? 7.422 15.414 0.986 1 89.75 152 VAL B CA 1
ATOM 2636 C C . VAL B 1 152 ? 8.461 14.312 1.164 1 89.75 152 VAL B C 1
ATOM 2638 O O . VAL B 1 152 ? 8.602 13.758 2.254 1 89.75 152 VAL B O 1
ATOM 2641 N N . THR B 1 153 ? 9.211 14.047 0.106 1 92.81 153 THR B N 1
ATOM 2642 C CA . THR B 1 153 ? 10.188 12.961 0.209 1 92.81 153 THR B CA 1
ATOM 2643 C C . THR B 1 153 ? 11.586 13.516 0.488 1 92.81 153 THR B C 1
ATOM 2645 O O . THR B 1 153 ? 11.883 14.656 0.136 1 92.81 153 THR B O 1
ATOM 2648 N N . ILE B 1 154 ? 12.406 12.703 1.05 1 91.81 154 ILE B N 1
ATOM 2649 C CA . ILE B 1 154 ? 13.695 13.156 1.577 1 91.81 154 ILE B CA 1
ATOM 2650 C C . ILE B 1 154 ? 14.828 12.469 0.823 1 91.81 154 ILE B C 1
ATOM 2652 O O . ILE B 1 154 ? 14.852 11.242 0.708 1 91.81 154 ILE B O 1
ATOM 2656 N N . GLY B 1 155 ? 15.844 13.297 0.329 1 90.31 155 GLY B N 1
ATOM 2657 C CA . GLY B 1 155 ? 17.125 12.773 -0.089 1 90.31 155 GLY B CA 1
ATOM 2658 C C . GLY B 1 155 ? 17.141 12.289 -1.526 1 90.31 155 GLY B C 1
ATOM 2659 O O . GLY B 1 155 ? 17.938 12.758 -2.338 1 90.31 155 GLY B O 1
ATOM 2660 N N . LYS B 1 156 ? 16.219 11.344 -1.879 1 91.5 156 LYS B N 1
ATOM 2661 C CA . LYS B 1 156 ? 16.25 10.805 -3.234 1 91.5 156 LYS B CA 1
ATOM 2662 C C . LYS B 1 156 ? 14.852 10.508 -3.748 1 91.5 156 LYS B C 1
ATOM 2664 O O . LYS B 1 156 ? 13.875 10.633 -3.006 1 91.5 156 LYS B O 1
ATOM 2669 N N . GLU B 1 157 ? 14.867 10.18 -5.004 1 92.06 157 GLU B N 1
ATOM 2670 C CA . GLU B 1 157 ? 13.602 9.836 -5.645 1 92.06 157 GLU B CA 1
ATOM 2671 C C . GLU B 1 157 ? 12.898 8.695 -4.906 1 92.06 157 GLU B C 1
ATOM 2673 O O . GLU B 1 157 ? 13.531 7.707 -4.539 1 92.06 157 GLU B O 1
ATOM 2678 N N . THR B 1 158 ? 11.648 8.945 -4.613 1 94.19 158 THR B N 1
ATOM 2679 C CA . THR B 1 158 ? 10.836 8.008 -3.852 1 94.19 158 THR B CA 1
ATOM 2680 C C . THR B 1 158 ? 9.492 7.766 -4.535 1 94.19 158 THR B C 1
ATOM 2682 O O . THR B 1 158 ? 8.852 8.711 -4.992 1 94.19 158 THR B O 1
ATOM 2685 N N . MET B 1 159 ? 9.133 6.492 -4.66 1 97.06 159 MET B N 1
ATOM 2686 C CA . MET B 1 159 ? 7.781 6.152 -5.105 1 97.06 159 MET B CA 1
ATOM 2687 C C . MET B 1 159 ? 6.863 5.898 -3.914 1 97.06 159 MET B C 1
ATOM 2689 O O . MET B 1 159 ? 7.301 5.379 -2.887 1 97.06 159 MET B O 1
ATOM 2693 N N . LEU B 1 160 ? 5.637 6.332 -4.07 1 97.75 160 LEU B N 1
ATOM 2694 C CA . LEU B 1 160 ? 4.605 6.113 -3.061 1 97.75 160 LEU B CA 1
ATOM 2695 C C . LEU B 1 160 ? 3.344 5.531 -3.688 1 97.75 160 LEU B C 1
ATOM 2697 O O . LEU B 1 160 ? 2.797 6.102 -4.633 1 97.75 160 LEU B O 1
ATOM 2701 N N . ALA B 1 161 ? 2.938 4.363 -3.217 1 98.56 161 ALA B N 1
ATOM 2702 C CA . ALA B 1 161 ? 1.581 3.896 -3.49 1 98.56 161 ALA B CA 1
ATOM 2703 C C . ALA B 1 161 ? 0.583 4.504 -2.51 1 98.56 161 ALA B C 1
ATOM 2705 O O . ALA B 1 161 ? 0.82 4.516 -1.3 1 98.56 161 ALA B O 1
ATOM 2706 N N . ALA B 1 162 ? -0.486 5.07 -3.021 1 98.25 162 ALA B N 1
ATOM 2707 C CA . ALA B 1 162 ? -1.489 5.719 -2.184 1 98.25 162 ALA B CA 1
ATOM 2708 C C . ALA B 1 162 ? -2.859 5.07 -2.363 1 98.25 162 ALA B C 1
ATOM 2710 O O . ALA B 1 162 ? -3.287 4.812 -3.49 1 98.25 162 ALA B O 1
ATOM 2711 N N . PHE B 1 163 ? -3.518 4.844 -1.231 1 98.25 163 PHE B N 1
ATOM 2712 C CA . PHE B 1 163 ? -4.852 4.258 -1.269 1 98.25 163 PHE B CA 1
ATOM 2713 C C . PHE B 1 163 ? -5.848 5.125 -0.506 1 98.25 163 PHE B C 1
ATOM 2715 O O . PHE B 1 163 ? -5.578 5.543 0.623 1 98.25 163 PHE B O 1
ATOM 2722 N N . ASN B 1 164 ? -6.934 5.422 -1.068 1 96.38 164 ASN B N 1
ATOM 2723 C CA . ASN B 1 164 ? -8.109 5.988 -0.41 1 96.38 164 ASN B CA 1
ATOM 2724 C C . ASN B 1 164 ? -9.383 5.691 -1.188 1 96.38 164 ASN B C 1
ATOM 2726 O O . ASN B 1 164 ? -9.336 5.141 -2.287 1 96.38 164 ASN B O 1
ATOM 2730 N N . TYR B 1 165 ? -10.531 5.898 -0.567 1 94.12 165 TYR B N 1
ATOM 2731 C CA . TYR B 1 165 ? -11.812 5.84 -1.259 1 94.12 165 TYR B CA 1
ATOM 2732 C C . TYR B 1 165 ? -12.133 7.176 -1.914 1 94.12 165 TYR B C 1
ATOM 2734 O O . TYR B 1 165 ? -11.711 8.234 -1.434 1 94.12 165 TYR B O 1
ATOM 2742 N N . GLU B 1 166 ? -12.844 7.121 -3.008 1 92.06 166 GLU B N 1
ATOM 2743 C CA . GLU B 1 166 ? -13.32 8.312 -3.707 1 92.06 166 GLU B CA 1
ATOM 2744 C C . GLU B 1 166 ? -14.758 8.133 -4.184 1 92.06 166 GLU B C 1
ATOM 2746 O O . GLU B 1 166 ? -15.148 7.047 -4.605 1 92.06 166 GLU B O 1
ATOM 2751 N N . ASN B 1 167 ? -15.531 9.188 -4.086 1 89.88 167 ASN B N 1
ATOM 2752 C CA . ASN B 1 167 ? -16.891 9.148 -4.598 1 89.88 167 ASN B CA 1
ATOM 2753 C C . ASN B 1 167 ? -17.078 10.078 -5.793 1 89.88 167 ASN B C 1
ATOM 2755 O O . ASN B 1 167 ? -18.172 10.211 -6.324 1 89.88 167 ASN B O 1
ATOM 2759 N N . GLY B 1 168 ? -15.977 10.82 -6.168 1 88.75 168 GLY B N 1
ATOM 2760 C CA . GLY B 1 168 ? -16 11.641 -7.367 1 88.75 168 GLY B CA 1
ATOM 2761 C C . GLY B 1 168 ? -16.453 13.062 -7.102 1 88.75 168 GLY B C 1
ATOM 2762 O O . GLY B 1 168 ? -16.453 13.898 -8.016 1 88.75 168 GLY B O 1
ATOM 2763 N N . VAL B 1 169 ? -16.875 13.336 -5.93 1 90.25 169 VAL B N 1
ATOM 2764 C CA . VAL B 1 169 ? -17.25 14.703 -5.555 1 90.25 169 VAL B CA 1
ATOM 2765 C C . VAL B 1 169 ? -16.047 15.406 -4.91 1 90.25 169 VAL B C 1
ATOM 2767 O O . VAL B 1 169 ? -15.562 14.977 -3.861 1 90.25 169 VAL B O 1
ATOM 2770 N N . ALA B 1 170 ? -15.617 16.484 -5.465 1 90.19 170 ALA B N 1
ATOM 2771 C CA . ALA B 1 170 ? -14.352 17.141 -5.148 1 90.19 170 ALA B CA 1
ATOM 2772 C C . ALA B 1 170 ? -14.25 17.438 -3.656 1 90.19 170 ALA B C 1
ATOM 2774 O O . ALA B 1 170 ? -13.312 17 -2.99 1 90.19 170 ALA B O 1
ATOM 2775 N N . GLU B 1 171 ? -15.281 18.094 -3.074 1 91.56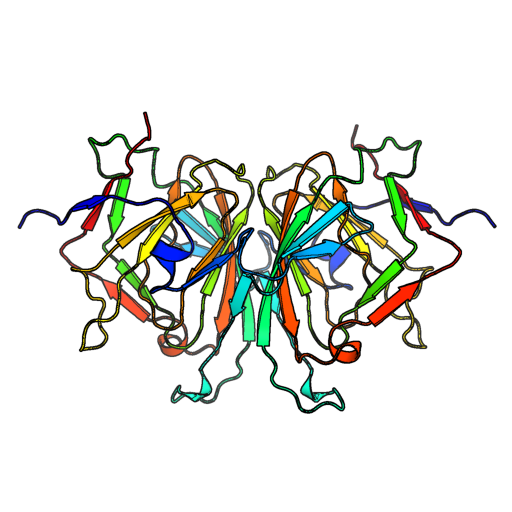 171 GLU B N 1
ATOM 2776 C CA . GLU B 1 171 ? -15.219 18.547 -1.689 1 91.56 171 GLU B CA 1
ATOM 2777 C C . GLU B 1 171 ? -15.383 17.391 -0.717 1 91.56 171 GLU B C 1
ATOM 2779 O O . GLU B 1 171 ? -15.016 17.5 0.456 1 91.56 171 GLU B O 1
ATOM 2784 N N . ASP B 1 172 ? -16.016 16.297 -1.183 1 92.12 172 ASP B N 1
ATOM 2785 C CA . ASP B 1 172 ? -16.094 15.07 -0.385 1 92.12 172 ASP B CA 1
ATOM 2786 C C . ASP B 1 172 ? -14.734 14.367 -0.344 1 92.12 172 ASP B C 1
ATOM 2788 O O . ASP B 1 172 ? -14.344 13.828 0.692 1 92.12 172 ASP B O 1
ATOM 2792 N N . ASP B 1 173 ? -14.094 14.445 -1.484 1 93.38 173 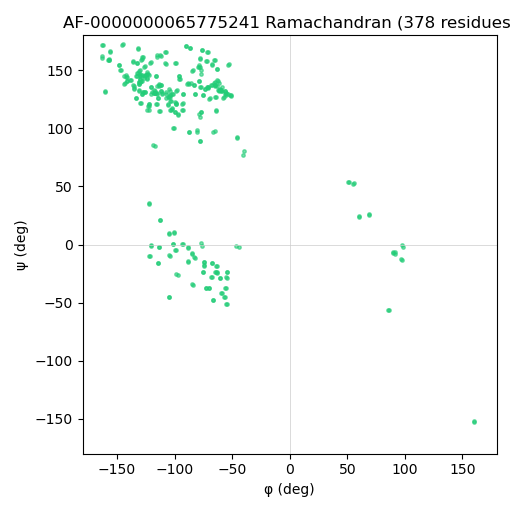ASP B N 1
ATOM 2793 C CA . ASP B 1 173 ? -12.891 13.641 -1.652 1 93.38 173 ASP B CA 1
ATOM 2794 C C . ASP B 1 173 ? -11.672 14.352 -1.072 1 93.38 173 ASP B C 1
ATOM 2796 O O . ASP B 1 173 ? -10.789 13.711 -0.495 1 93.38 173 ASP B O 1
ATOM 2800 N N . CYS B 1 174 ? -11.648 15.703 -1.181 1 95.69 174 CYS B N 1
ATOM 2801 C CA . CYS B 1 174 ? -10.477 16.422 -0.688 1 95.69 174 CYS B CA 1
ATOM 2802 C C . CYS B 1 174 ? -10.805 17.891 -0.439 1 95.69 174 CYS B C 1
ATOM 2804 O O . CYS B 1 174 ? -11.422 18.547 -1.284 1 95.69 174 CYS B O 1
ATOM 2806 N N . GLN B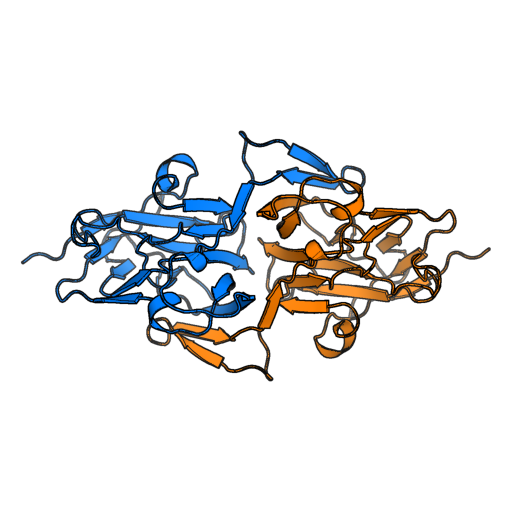 1 175 ? -10.438 18.359 0.69 1 96.31 175 GLN B N 1
ATOM 2807 C CA . GLN B 1 175 ? -10.492 19.766 1.042 1 96.31 175 GLN B CA 1
ATOM 2808 C C . GLN B 1 175 ? -9.102 20.328 1.291 1 96.31 175 GLN B C 1
ATOM 2810 O O . GLN B 1 175 ? -8.242 19.656 1.859 1 96.31 175 GLN B O 1
ATOM 2815 N N . VAL B 1 176 ? -8.914 21.594 0.904 1 97.31 176 VAL B N 1
ATOM 2816 C CA . VAL B 1 176 ? -7.586 22.188 0.973 1 97.31 176 VAL B CA 1
ATOM 2817 C C . VAL B 1 176 ? -7.664 23.547 1.679 1 97.31 176 VAL B C 1
ATOM 2819 O O . VAL B 1 176 ? -8.586 24.328 1.436 1 97.31 176 VAL B O 1
ATOM 2822 N N . GLN B 1 177 ? -6.719 23.797 2.531 1 97.38 177 GLN B N 1
ATOM 2823 C CA . GLN B 1 177 ? -6.574 25.078 3.205 1 97.38 177 GLN B CA 1
ATOM 2824 C C . GLN B 1 177 ? -5.141 25.594 3.109 1 97.38 177 GLN B C 1
ATOM 2826 O O . GLN B 1 177 ? -4.191 24.812 3.248 1 97.38 177 GLN B O 1
ATOM 2831 N N . SER B 1 178 ? -5.023 26.859 2.9 1 96.5 178 SER B N 1
ATOM 2832 C CA . SER B 1 178 ? -3.713 27.516 2.859 1 96.5 178 SER B CA 1
ATOM 2833 C C . SER B 1 178 ? -3.555 28.516 4 1 96.5 178 SER B C 1
ATOM 2835 O O . SER B 1 178 ? -4.543 28.922 4.613 1 96.5 178 SER B O 1
ATOM 2837 N N . THR B 1 179 ? -2.344 28.859 4.266 1 95.38 179 THR B N 1
ATOM 2838 C CA . THR B 1 179 ? -2.025 29.891 5.242 1 95.38 179 THR B CA 1
ATOM 2839 C C . THR B 1 179 ? -1.02 30.891 4.672 1 95.38 179 THR B C 1
ATOM 2841 O O . THR B 1 179 ? -0.179 30.516 3.846 1 95.38 179 THR B O 1
ATOM 2844 N N . GLU B 1 180 ? -1.151 32.094 5.109 1 93.5 180 GLU B N 1
ATOM 2845 C CA . GLU B 1 180 ? -0.211 33.125 4.711 1 93.5 180 GLU B CA 1
ATOM 2846 C C . GLU B 1 180 ? 1.031 33.125 5.598 1 93.5 180 GLU B C 1
ATOM 2848 O O . GLU B 1 180 ? 1.997 33.844 5.328 1 93.5 180 GLU B O 1
ATOM 2853 N N . SER B 1 181 ? 1.057 32.375 6.625 1 93.69 181 SER B N 1
ATOM 2854 C CA . SER B 1 181 ? 2.168 32.25 7.559 1 93.69 181 SER B CA 1
ATOM 2855 C C . SER B 1 181 ? 2.693 30.812 7.582 1 93.69 181 SER B C 1
ATOM 2857 O O . SER B 1 181 ? 2.377 30.047 8.492 1 93.69 181 SER B O 1
ATOM 2859 N N . PRO B 1 182 ? 3.543 30.562 6.684 1 93.81 182 PRO B N 1
ATOM 2860 C CA . PRO B 1 182 ? 4.016 29.188 6.59 1 93.81 182 PRO B CA 1
ATOM 2861 C C . PRO B 1 182 ? 4.77 28.734 7.84 1 93.81 182 PRO B C 1
ATOM 2863 O O . PRO B 1 182 ? 5.391 29.547 8.523 1 93.81 182 PRO B O 1
ATOM 2866 N N . ILE B 1 183 ? 4.703 27.469 8.102 1 94.25 183 ILE B N 1
ATOM 2867 C CA . ILE B 1 183 ? 5.414 26.828 9.203 1 94.25 183 ILE B CA 1
ATOM 2868 C C . ILE B 1 183 ? 6.695 26.188 8.688 1 94.25 183 ILE B C 1
ATOM 2870 O O . ILE B 1 183 ? 6.668 25.438 7.695 1 94.25 183 ILE B O 1
ATOM 2874 N N . GLU B 1 184 ? 7.758 26.422 9.359 1 91.94 184 GLU B N 1
ATOM 2875 C CA . GLU B 1 184 ? 9.039 25.828 8.984 1 91.94 184 GLU B CA 1
ATOM 2876 C C . GLU B 1 184 ? 9.273 24.516 9.734 1 91.94 184 GLU B C 1
ATOM 2878 O O . GLU B 1 184 ? 9.141 24.469 10.961 1 91.94 184 GLU B O 1
ATOM 2883 N N . VAL B 1 185 ? 9.602 23.547 8.961 1 91.56 185 VAL B N 1
ATOM 2884 C CA . VAL B 1 185 ? 9.875 22.25 9.555 1 91.56 185 VAL B CA 1
ATOM 2885 C C . VAL B 1 185 ? 11.375 21.953 9.508 1 91.56 185 VAL B C 1
ATOM 2887 O O . VAL B 1 185 ? 12.008 22.078 8.453 1 91.56 185 VAL B O 1
ATOM 2890 N N . PHE B 1 186 ? 11.898 21.578 10.633 1 89.94 186 PHE B N 1
ATOM 2891 C CA . PHE B 1 186 ? 13.312 21.219 10.75 1 89.94 186 PHE B CA 1
ATOM 2892 C C . PHE B 1 186 ? 13.469 19.734 11.062 1 89.94 186 PHE B C 1
ATOM 2894 O O . PHE B 1 186 ? 12.648 19.156 11.781 1 89.94 186 PHE B O 1
ATOM 2901 N N . ILE B 1 187 ? 14.422 19.062 10.406 1 86.06 187 ILE B N 1
ATOM 2902 C CA . ILE B 1 187 ? 14.766 17.672 10.688 1 86.06 187 ILE B CA 1
ATOM 2903 C C . ILE B 1 187 ? 16.094 17.609 11.445 1 86.06 187 ILE B C 1
ATOM 2905 O O . ILE B 1 187 ? 17.094 18.156 10.992 1 86.06 187 ILE B O 1
ATOM 2909 N N . LYS B 1 188 ? 15.93 17 12.688 1 72.44 188 LYS B N 1
ATOM 2910 C CA . LYS B 1 188 ? 17.172 16.859 13.438 1 72.44 188 LYS B CA 1
ATOM 2911 C C . LYS B 1 188 ? 18 15.68 12.914 1 72.44 188 LYS B C 1
ATOM 2913 O O . LYS B 1 188 ? 17.469 14.594 12.688 1 72.44 188 LYS B O 1
ATOM 2918 N N . ILE B 1 189 ? 19.156 15.891 12.227 1 60.44 189 ILE B N 1
ATOM 2919 C CA . ILE B 1 189 ? 20.047 14.836 11.781 1 60.44 189 ILE B CA 1
ATOM 2920 C C . ILE B 1 189 ? 20.672 14.148 12.992 1 60.44 189 ILE B C 1
ATOM 2922 O O . ILE B 1 189 ? 21.141 14.812 13.93 1 60.44 189 ILE B O 1
ATOM 2926 N N . SER B 1 190 ? 20.062 13.039 13.352 1 51.03 190 SER B N 1
ATOM 2927 C CA . SER B 1 190 ? 20.797 12.367 14.414 1 51.03 190 SER B CA 1
ATOM 2928 C C . SER B 1 190 ? 22.281 12.312 14.109 1 51.03 190 SER B C 1
ATOM 2930 O O . SER B 1 190 ? 22.688 11.859 13.031 1 51.03 190 SER B O 1
ATOM 2932 N N . THR B 1 191 ? 23.078 13.242 14.539 1 41.16 191 THR B N 1
ATOM 2933 C CA . THR B 1 191 ? 24.531 13.07 14.508 1 41.16 191 THR B CA 1
ATOM 2934 C C . THR B 1 191 ? 24.922 11.719 15.094 1 41.16 191 THR B C 1
ATOM 2936 O O . THR B 1 191 ? 24.25 11.203 15.992 1 41.16 191 THR B O 1
#

Foldseek 3Di:
DDFAEAEAAADDQVVCVVFFFKPFDDDPFDWDQDDVRPDIDGPCRHDKFFACVPPPDDFDKDKDKDKDWDFAQFELDEQPAFRDKAFKKKFQQTIKKKKAKPPFDFADQWWKKKWADADPVLDGPPVRIHMYTYHNRIMTIGDRSIIIGPIHTYDGIIMIMMIMMDRPDPVNGMDMDGHPRIHTYHYHPPD/DDFAEDEAAADDQVVCVVFFFKPFDDDPFDWDQDDVRPDIDGPCRHDKFFACVPPPDPFDKDKDKDKDWDFAQFELDEQPAFRDKAFKKKFQQGIKKKKAKPPFDFADQWWKKKWADADPVLDGPPVRIHMYTYHNRIMTIGDRSIIIGPIHTYDGIIMMMMIMMDRPDPVNGMDMDGDPRIHTYHYHPPD

Secondary structure (DSSP, 8-state):
-PPEEEE-EE--HHHHTTTEEEES--SSS-EEEEGGGTEEEEEEEEEE-B-GGGSS-----EEEEEEEEE---B----TTS-SEEEEEEEE-TTB-EEEEEES--TTSEEEEEEEEPBPTTSSB-GGG-EEEEEETT-EEEEPTT-EEPPPEEBSS-EEEEEEEEE-S-HHHH-EEEEEEEEEEEE-----/-PPEEEEEEE--HHHHTTTEEEES--TTS-EEEEGGGTEEEEEEEEEE-B-GGGSS-----EEEEEEEEE---B----TTS-SEEEEEEEE-TTB-EEEEEES--TTSEEEEEEEEPBPTTSSB-GGG-EEEEEETT-EEEEPTT-EEPPPEEBSS-EEEEEEEEE-S-HHHH-EEEEEEEEEEEEE----

Organism: Schizosaccharomyces pombe (strain 972 / ATCC 24843) (NCBI:txid284812)

Nearest PDB structures (foldseek):
  2bdr-assembly1_B  TM=8.828E-01  e=7.844E-16  Pseudomonas putida KT2440
  1yqc-assembly1_B  TM=8.641E-01  e=6.600E-14  Escherichia coli O157:H7
  1xsr-assembly1_B  TM=8.765E-01  e=7.777E-14  Shigella flexneri
  1xsq-assembly1_A  TM=8.759E-01  e=1.767E-13  Escherichia coli
  6zyk-assembly1_A  TM=4.784E-01  e=5.962E-03  Streptomyces malaysiense

Solvent-accessible surface area (backbone atoms only — not comparable to full-atom values): 19428 Å² total; per-residue (Å²): 128,82,67,49,75,45,67,38,37,79,65,42,59,78,80,39,47,91,48,28,40,42,43,36,90,58,88,88,46,63,69,43,78,30,67,94,68,39,22,42,34,30,49,63,44,33,73,52,53,74,45,50,85,78,44,96,59,90,55,69,75,41,39,35,27,32,28,34,49,29,45,42,71,20,54,85,28,50,86,83,41,66,31,45,70,47,39,49,35,31,25,24,61,28,18,21,40,32,40,38,39,19,35,29,49,50,83,38,67,35,31,46,47,37,37,20,50,62,32,97,86,65,45,70,26,73,89,58,52,46,38,26,42,29,32,13,55,41,23,41,32,39,35,49,45,35,27,27,40,71,79,38,32,28,68,42,67,36,38,33,46,31,38,34,57,40,48,84,44,63,74,58,45,43,42,77,50,72,52,96,71,40,34,33,32,28,37,72,62,82,124,130,82,67,49,76,45,66,40,36,78,63,41,61,75,81,37,46,93,47,27,40,42,42,35,90,59,89,88,45,63,68,42,79,32,65,93,67,39,21,40,35,29,49,64,44,32,72,51,54,74,45,51,86,78,43,95,56,91,55,69,75,40,39,33,27,31,27,34,49,29,46,42,72,21,54,85,27,51,84,84,41,67,30,44,72,48,39,50,34,32,25,24,62,30,18,22,40,32,42,38,41,18,36,29,48,50,84,36,68,35,31,45,47,37,36,21,49,64,32,94,86,66,44,71,26,72,91,59,53,45,39,27,43,30,33,12,54,39,22,41,30,38,35,50,45,35,26,27,40,71,78,38,31,29,67,42,68,35,38,34,45,32,39,34,57,41,49,84,43,62,74,57,46,43,42,77,48,73,52,94,70,41,33,33,33,28,37,73,62,82,122